Protein AF-A0A2T9YDY8-F1 (afdb_monomer_lite)

Structure (mmCIF, N/CA/C/O backbone):
data_AF-A0A2T9YDY8-F1
#
_entry.id   AF-A0A2T9YDY8-F1
#
loop_
_atom_site.group_PDB
_atom_site.id
_atom_site.type_symbol
_atom_site.label_atom_id
_atom_site.label_alt_id
_atom_site.label_comp_id
_atom_site.label_asym_id
_atom_site.label_entity_id
_atom_site.label_seq_id
_atom_site.pdbx_PDB_ins_code
_atom_site.Cartn_x
_atom_site.Cartn_y
_atom_site.Cartn_z
_atom_site.occupancy
_atom_site.B_iso_or_equiv
_atom_site.auth_seq_id
_atom_site.auth_comp_id
_atom_site.auth_asym_id
_atom_site.auth_atom_id
_atom_site.pdbx_PDB_model_num
ATOM 1 N N . MET A 1 1 ? 16.129 37.682 -6.851 1.00 40.47 1 MET A N 1
ATOM 2 C CA . MET A 1 1 ? 16.245 36.403 -6.126 1.00 40.47 1 MET A CA 1
ATOM 3 C C . MET A 1 1 ? 15.589 35.348 -7.010 1.00 40.47 1 MET A C 1
ATOM 5 O O . MET A 1 1 ? 14.378 35.210 -6.982 1.00 40.47 1 MET A O 1
ATOM 9 N N . LYS A 1 2 ? 16.349 34.773 -7.953 1.00 40.22 2 LYS A N 1
ATOM 10 C CA . LYS A 1 2 ? 15.867 33.694 -8.826 1.00 40.22 2 LYS A CA 1
ATOM 11 C C . LYS A 1 2 ? 16.342 32.403 -8.185 1.00 40.22 2 LYS A C 1
ATOM 13 O O . LYS A 1 2 ? 17.535 32.116 -8.209 1.00 40.22 2 LYS A O 1
ATOM 18 N N . GLU A 1 3 ? 15.417 31.721 -7.538 1.00 40.91 3 GLU A N 1
ATOM 19 C CA . GLU A 1 3 ? 15.610 30.379 -7.017 1.00 40.91 3 GLU A CA 1
ATOM 20 C C . GLU A 1 3 ? 15.733 29.455 -8.233 1.00 40.91 3 GLU A C 1
ATOM 22 O O . GLU A 1 3 ? 14.755 29.136 -8.903 1.00 40.91 3 GLU A O 1
ATOM 27 N N . TYR A 1 4 ? 16.979 29.167 -8.614 1.00 44.66 4 TYR A N 1
ATOM 28 C CA . TYR A 1 4 ? 17.302 28.106 -9.555 1.00 44.66 4 TYR A CA 1
ATOM 29 C C . TYR A 1 4 ? 17.035 26.791 -8.828 1.00 44.66 4 TYR A C 1
ATOM 31 O O . TYR A 1 4 ? 17.893 26.284 -8.110 1.00 44.66 4 TYR A O 1
ATOM 39 N N . SER A 1 5 ? 15.829 26.257 -8.982 1.00 46.38 5 SER A N 1
ATOM 40 C CA . SER A 1 5 ? 15.586 24.842 -8.761 1.00 46.38 5 SER A CA 1
ATOM 41 C C . SER A 1 5 ? 16.419 24.081 -9.791 1.00 46.38 5 SER A C 1
ATOM 43 O O . SER A 1 5 ? 16.143 24.114 -10.990 1.00 46.38 5 SER A O 1
ATOM 45 N N . GLU A 1 6 ? 17.484 23.435 -9.321 1.00 42.84 6 GLU A N 1
ATOM 46 C CA . GLU A 1 6 ? 18.160 22.361 -10.038 1.00 42.84 6 GLU A CA 1
ATOM 47 C C . GLU A 1 6 ? 17.122 21.274 -10.353 1.00 42.84 6 GLU A C 1
ATOM 49 O O . GLU A 1 6 ? 16.906 20.342 -9.578 1.00 42.84 6 GLU A O 1
ATOM 54 N N . GLU A 1 7 ? 16.442 21.382 -11.495 1.00 52.12 7 GLU A N 1
ATOM 55 C CA . GLU A 1 7 ? 15.816 20.221 -12.108 1.00 52.12 7 GLU A CA 1
ATOM 56 C C . GLU A 1 7 ? 16.951 19.255 -12.449 1.00 52.12 7 GLU A C 1
ATOM 58 O O . GLU A 1 7 ? 17.625 19.384 -13.473 1.00 52.12 7 GLU A O 1
ATOM 63 N N . GLN A 1 8 ? 17.198 18.299 -11.546 1.00 50.28 8 GLN A N 1
ATOM 64 C CA . GLN A 1 8 ? 17.998 17.119 -11.839 1.00 50.28 8 GLN A CA 1
ATOM 65 C C . GLN A 1 8 ? 17.591 16.622 -13.224 1.00 50.28 8 GLN A C 1
ATOM 67 O O . GLN A 1 8 ? 16.412 16.376 -13.485 1.00 50.28 8 GLN A O 1
ATOM 72 N N . ASN A 1 9 ? 18.565 16.509 -14.121 1.00 52.19 9 ASN A N 1
ATOM 73 C CA . ASN A 1 9 ? 18.370 16.099 -15.505 1.00 52.19 9 ASN A CA 1
ATOM 74 C C . ASN A 1 9 ? 18.082 14.583 -15.540 1.00 52.19 9 ASN A C 1
ATOM 76 O O . ASN A 1 9 ? 18.928 13.770 -15.900 1.00 52.19 9 ASN A O 1
ATOM 80 N N . ILE A 1 10 ? 16.919 14.179 -15.024 1.00 62.84 10 ILE A N 1
ATOM 81 C CA . ILE A 1 10 ? 16.487 12.781 -14.956 1.00 62.84 10 ILE A CA 1
ATOM 82 C C . ILE A 1 10 ? 15.965 12.408 -16.342 1.00 62.84 10 ILE A C 1
ATOM 84 O O . ILE A 1 10 ? 15.011 13.027 -16.826 1.00 62.84 10 ILE A O 1
ATOM 88 N N . SER A 1 11 ? 16.577 11.403 -16.973 1.00 76.56 11 SER A N 1
ATOM 89 C CA . SER A 1 11 ? 16.178 10.920 -18.301 1.00 76.56 11 SER A CA 1
ATOM 90 C C . SER A 1 11 ? 14.688 10.551 -18.323 1.00 76.56 11 SER A C 1
ATOM 92 O O . SER A 1 11 ? 14.153 10.065 -17.320 1.00 76.56 11 SER A O 1
ATOM 94 N N . ARG A 1 12 ? 14.001 10.746 -19.461 1.00 72.44 12 ARG A N 1
ATOM 95 C CA . ARG A 1 12 ? 12.584 10.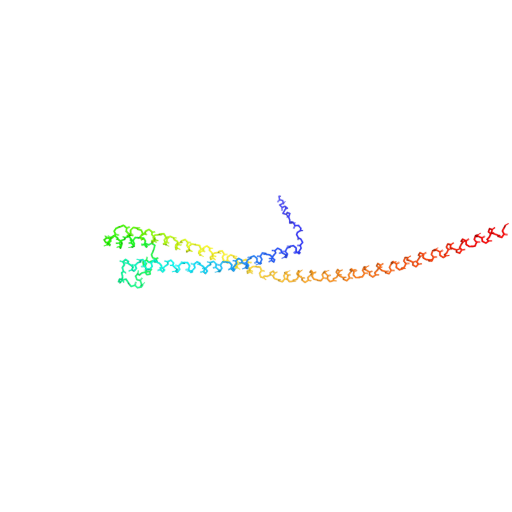357 -19.639 1.00 72.44 12 ARG A CA 1
ATOM 96 C C . ARG A 1 12 ? 12.330 8.923 -19.163 1.00 72.44 12 ARG A C 1
ATOM 98 O O . ARG A 1 12 ? 11.396 8.700 -18.399 1.00 72.44 12 ARG A O 1
ATOM 105 N N . THR A 1 13 ? 13.223 7.990 -19.494 1.00 75.00 13 THR A N 1
ATOM 106 C CA . THR A 1 13 ? 13.163 6.586 -19.056 1.00 75.00 13 THR A CA 1
ATOM 107 C C . THR A 1 13 ? 13.194 6.442 -17.533 1.00 75.00 13 THR A C 1
ATOM 109 O O . THR A 1 13 ? 12.452 5.650 -16.956 1.00 75.00 13 THR A O 1
ATOM 112 N N . GLN A 1 14 ? 14.018 7.237 -16.845 1.00 76.06 14 GLN A N 1
ATOM 113 C CA . GLN A 1 14 ? 14.090 7.227 -15.384 1.00 76.06 14 GLN A CA 1
ATOM 114 C C . GLN A 1 14 ? 12.821 7.814 -14.750 1.00 76.06 14 GLN A C 1
ATOM 116 O O . GLN A 1 14 ? 12.375 7.312 -13.720 1.00 76.06 14 GLN A O 1
ATOM 121 N N . LYS A 1 15 ? 12.216 8.848 -15.352 1.00 78.00 15 LYS A N 1
ATOM 122 C CA . LYS A 1 15 ? 10.930 9.400 -14.888 1.00 78.00 15 LYS A CA 1
ATOM 123 C C . LYS A 1 15 ? 9.809 8.366 -15.022 1.00 78.00 15 LYS A C 1
ATOM 125 O O . LYS A 1 15 ? 9.109 8.111 -14.047 1.00 78.00 15 LYS A O 1
ATOM 130 N N . VAL A 1 16 ? 9.715 7.711 -16.177 1.00 76.00 16 VAL A N 1
ATOM 131 C CA . VAL A 1 16 ? 8.729 6.653 -16.456 1.00 76.00 16 VAL A CA 1
ATOM 132 C C . VAL A 1 16 ? 8.898 5.466 -15.505 1.00 76.00 16 VAL A C 1
ATOM 134 O O . VAL A 1 16 ? 7.930 5.007 -14.906 1.00 76.00 16 VAL A O 1
ATOM 137 N N . SER A 1 17 ? 10.131 4.999 -15.294 1.00 78.44 17 SER A N 1
ATOM 138 C CA . SER A 1 17 ? 10.410 3.899 -14.363 1.00 78.44 17 SER A CA 1
ATOM 139 C C . SER A 1 17 ? 9.987 4.235 -12.926 1.00 78.44 17 SER A C 1
ATOM 141 O O . SER A 1 17 ? 9.421 3.396 -12.221 1.00 78.44 17 SER A O 1
ATOM 143 N N . ARG A 1 18 ? 10.207 5.482 -12.485 1.00 80.19 18 ARG A N 1
ATOM 144 C CA . ARG A 1 18 ? 9.766 5.952 -11.163 1.00 80.19 18 ARG A CA 1
ATOM 145 C C . ARG A 1 18 ? 8.243 6.012 -11.054 1.00 80.19 18 ARG A C 1
ATOM 147 O O . ARG A 1 18 ? 7.730 5.578 -10.025 1.00 80.19 18 ARG A O 1
ATOM 154 N N . LEU A 1 19 ? 7.555 6.489 -12.092 1.00 79.56 19 LEU A N 1
ATOM 155 C CA . LEU A 1 19 ? 6.090 6.512 -12.181 1.00 79.56 19 LEU A CA 1
ATOM 156 C C . LEU A 1 19 ? 5.503 5.098 -12.099 1.00 79.56 19 LEU A C 1
ATOM 158 O O . LEU A 1 19 ? 4.682 4.832 -11.226 1.00 79.56 19 LEU A O 1
ATOM 162 N N . GLY A 1 20 ? 5.999 4.160 -12.911 1.00 79.56 20 GLY A N 1
ATOM 163 C CA . GLY A 1 20 ? 5.544 2.765 -12.873 1.00 79.56 20 GLY A CA 1
ATOM 164 C C . GLY A 1 20 ? 5.762 2.107 -11.506 1.00 79.56 20 GLY A C 1
ATOM 165 O O . GLY A 1 20 ? 4.883 1.416 -10.991 1.00 79.56 20 GLY A O 1
ATOM 166 N N . ARG A 1 21 ? 6.898 2.385 -10.850 1.00 81.12 21 ARG A N 1
ATOM 167 C CA . ARG A 1 21 ? 7.153 1.907 -9.482 1.00 81.12 21 ARG A CA 1
ATOM 168 C C . ARG A 1 21 ? 6.184 2.512 -8.463 1.00 81.12 21 ARG A C 1
ATOM 170 O O . ARG A 1 21 ? 5.719 1.792 -7.587 1.00 81.12 21 ARG A O 1
ATOM 177 N N . GLN A 1 22 ? 5.894 3.811 -8.550 1.00 81.56 22 GLN A N 1
ATOM 178 C CA . GLN A 1 22 ? 4.947 4.479 -7.651 1.00 81.56 22 GLN A CA 1
ATOM 179 C C . GLN A 1 22 ? 3.530 3.918 -7.801 1.00 81.56 22 GLN A C 1
ATOM 181 O O . GLN A 1 22 ? 2.900 3.617 -6.791 1.00 81.56 22 GLN A O 1
ATOM 186 N N . GLN A 1 23 ? 3.069 3.689 -9.032 1.00 78.38 23 GLN A N 1
ATOM 187 C CA . GLN A 1 23 ? 1.770 3.064 -9.294 1.00 78.38 23 GLN A CA 1
ATOM 188 C C . GLN A 1 23 ? 1.698 1.630 -8.757 1.00 78.38 23 GLN A C 1
ATOM 190 O O . GLN A 1 23 ? 0.728 1.265 -8.094 1.00 78.38 23 GLN A O 1
ATOM 195 N N . GLY A 1 24 ? 2.739 0.822 -8.989 1.00 81.75 24 GLY A N 1
ATOM 196 C CA . GLY A 1 24 ? 2.805 -0.544 -8.464 1.00 81.75 24 GLY A CA 1
ATOM 197 C C . GLY A 1 24 ? 2.739 -0.589 -6.934 1.00 81.75 24 GLY A C 1
ATOM 198 O O . GLY A 1 24 ? 2.004 -1.399 -6.369 1.00 81.75 24 GLY A O 1
ATOM 199 N N . LEU A 1 25 ? 3.449 0.326 -6.264 1.00 84.56 25 LEU A N 1
ATOM 200 C CA . LEU A 1 25 ? 3.393 0.479 -4.808 1.00 84.56 25 LEU A CA 1
ATOM 201 C C . LEU A 1 25 ? 2.005 0.917 -4.330 1.00 84.56 25 LEU A C 1
ATOM 203 O O . LEU A 1 25 ? 1.500 0.348 -3.369 1.00 84.56 25 LEU A O 1
ATOM 207 N N . ALA A 1 26 ? 1.373 1.879 -5.007 1.00 83.44 26 ALA A N 1
ATOM 208 C CA . ALA A 1 26 ? 0.034 2.356 -4.668 1.00 83.44 26 ALA A CA 1
ATOM 209 C C . ALA A 1 26 ? -1.012 1.235 -4.749 1.00 83.44 26 ALA A C 1
ATOM 211 O O . ALA A 1 26 ? -1.808 1.057 -3.829 1.00 83.44 26 ALA A O 1
ATOM 212 N N . LYS A 1 27 ? -0.962 0.429 -5.817 1.00 82.00 27 LYS A N 1
ATOM 213 C CA . LYS A 1 27 ? -1.850 -0.723 -5.995 1.00 82.00 27 LYS A CA 1
ATOM 214 C C . LYS A 1 27 ? -1.637 -1.783 -4.912 1.00 82.00 27 LYS A C 1
ATOM 216 O O . LYS A 1 27 ? -2.597 -2.197 -4.271 1.00 82.00 27 LYS A O 1
ATOM 221 N N . SER A 1 28 ? -0.385 -2.185 -4.678 1.00 85.19 28 SER A N 1
ATOM 222 C CA . SER A 1 28 ? -0.050 -3.180 -3.649 1.00 85.19 28 SER A CA 1
ATOM 223 C C . SER A 1 28 ? -0.446 -2.711 -2.249 1.00 85.19 28 SER A C 1
ATOM 225 O O . SER A 1 28 ? -0.940 -3.495 -1.440 1.00 85.19 28 SER A O 1
ATOM 227 N N . PHE A 1 29 ? -0.278 -1.420 -1.967 1.00 84.62 29 PHE A N 1
ATOM 228 C CA . PHE A 1 29 ? -0.723 -0.840 -0.714 1.00 84.62 29 PHE A CA 1
ATOM 229 C C . PHE A 1 29 ? -2.255 -0.853 -0.591 1.00 84.62 29 PHE A C 1
ATOM 231 O O . PHE A 1 29 ? -2.774 -1.202 0.466 1.00 84.62 29 PHE A O 1
ATOM 238 N N . GLY A 1 30 ? -2.989 -0.538 -1.663 1.00 83.44 30 GLY A N 1
ATOM 239 C CA . GLY A 1 30 ? -4.451 -0.655 -1.689 1.00 83.44 30 GLY A CA 1
ATOM 240 C C . GLY A 1 30 ? -4.938 -2.074 -1.368 1.00 83.44 30 GLY A C 1
ATOM 241 O O . GLY A 1 30 ? -5.841 -2.246 -0.553 1.00 83.44 30 GLY A O 1
ATOM 242 N N . GLU A 1 31 ? -4.291 -3.096 -1.935 1.00 84.94 31 GLU A N 1
ATOM 243 C CA . GLU A 1 31 ? -4.564 -4.507 -1.618 1.00 84.94 31 GLU A CA 1
ATOM 244 C C . GLU A 1 31 ? -4.266 -4.832 -0.141 1.00 84.94 31 GLU A C 1
ATOM 246 O O . GLU A 1 31 ? -5.054 -5.504 0.526 1.00 84.94 31 GLU A O 1
ATOM 251 N N . PHE A 1 32 ? -3.156 -4.325 0.407 1.00 86.00 32 PHE A N 1
ATOM 252 C CA . PHE A 1 32 ? -2.820 -4.492 1.824 1.00 86.00 32 PHE A CA 1
ATOM 253 C C . PHE A 1 32 ? -3.871 -3.863 2.750 1.00 86.00 32 PHE A C 1
ATOM 255 O O . PHE A 1 32 ? -4.295 -4.500 3.714 1.00 86.00 32 PHE A O 1
ATOM 262 N N . VAL A 1 33 ? -4.322 -2.645 2.441 1.00 83.62 33 VAL A N 1
ATOM 263 C CA . VAL A 1 33 ? -5.366 -1.938 3.198 1.00 83.62 33 VAL A CA 1
ATOM 264 C C . VAL A 1 33 ? -6.670 -2.720 3.207 1.00 83.62 33 VAL A C 1
ATOM 266 O O . VAL A 1 33 ? -7.257 -2.883 4.272 1.00 83.62 33 VAL A O 1
ATOM 269 N N . GLN A 1 34 ? -7.100 -3.251 2.060 1.00 83.81 34 GLN A N 1
ATOM 270 C CA . GLN A 1 34 ? -8.313 -4.071 1.984 1.00 83.81 34 GLN A CA 1
ATOM 271 C C . GLN A 1 34 ? -8.203 -5.328 2.854 1.00 83.81 34 GLN A C 1
ATOM 273 O O . GLN A 1 34 ? -9.108 -5.629 3.632 1.00 83.81 34 GLN A O 1
ATOM 278 N N . ASN A 1 35 ? -7.068 -6.027 2.786 1.00 87.62 35 ASN A N 1
ATOM 279 C CA . ASN A 1 35 ? -6.819 -7.204 3.619 1.00 87.62 35 ASN A CA 1
ATOM 280 C C . ASN A 1 35 ? -6.804 -6.857 5.117 1.00 87.62 35 ASN A C 1
ATOM 282 O O . ASN A 1 35 ? -7.371 -7.586 5.931 1.00 87.62 35 ASN A O 1
ATOM 286 N N . TYR A 1 36 ? -6.184 -5.735 5.491 1.00 85.62 36 TYR A N 1
ATOM 287 C CA . TYR A 1 36 ? -6.154 -5.270 6.877 1.00 85.62 36 TYR A CA 1
ATOM 288 C C . TYR A 1 36 ? -7.543 -4.834 7.363 1.00 85.62 36 TYR A C 1
ATOM 290 O O . TYR A 1 36 ? -7.923 -5.144 8.490 1.00 85.62 36 TYR A O 1
ATOM 298 N N . GLN A 1 37 ? -8.342 -4.174 6.521 1.00 83.62 37 GLN A N 1
ATOM 299 C CA . GLN A 1 37 ? -9.723 -3.813 6.843 1.00 83.62 37 GLN A CA 1
ATOM 300 C C . GLN A 1 37 ? -10.568 -5.062 7.114 1.00 83.62 37 GLN A C 1
ATOM 302 O O . GLN A 1 37 ? -11.249 -5.115 8.137 1.00 83.62 37 GLN A O 1
ATOM 307 N N . GLN A 1 38 ? -10.470 -6.088 6.263 1.00 86.75 38 GLN A N 1
ATOM 308 C CA . GLN A 1 38 ? -11.175 -7.353 6.479 1.00 86.75 38 GLN A CA 1
ATOM 309 C C . GLN A 1 38 ? -10.749 -8.018 7.794 1.00 86.75 38 GLN A C 1
ATOM 311 O O . GLN A 1 38 ? -11.595 -8.428 8.585 1.00 86.75 38 GLN A O 1
ATOM 316 N N . ALA A 1 39 ? -9.444 -8.059 8.080 1.00 87.81 39 ALA A N 1
ATOM 317 C CA . ALA A 1 39 ? -8.939 -8.617 9.331 1.00 87.81 39 ALA A CA 1
ATOM 318 C C . ALA A 1 39 ? -9.461 -7.867 10.573 1.00 87.81 39 ALA A C 1
ATOM 320 O O . ALA A 1 39 ? -9.752 -8.494 11.592 1.00 87.81 39 ALA A O 1
ATOM 321 N N . ASN A 1 40 ? -9.609 -6.540 10.496 1.00 82.94 40 ASN A N 1
ATOM 322 C CA . ASN A 1 40 ? -10.174 -5.738 11.583 1.00 82.94 40 ASN A CA 1
ATOM 323 C C . ASN A 1 40 ? -11.678 -5.957 11.765 1.00 82.94 40 ASN A C 1
ATOM 325 O O . ASN A 1 40 ? -12.138 -5.999 12.904 1.00 82.94 40 ASN A O 1
ATOM 329 N N . VAL A 1 41 ? -12.439 -6.128 10.677 1.00 85.56 41 VAL A N 1
ATOM 330 C CA . VAL A 1 41 ? -13.861 -6.502 10.753 1.00 85.56 41 VAL A CA 1
ATOM 331 C C . VAL A 1 41 ? -14.003 -7.836 11.483 1.00 85.56 41 VAL A C 1
ATOM 333 O O . VAL A 1 41 ? -14.709 -7.908 12.488 1.00 85.56 41 VAL A O 1
ATOM 336 N N . ASP A 1 42 ? -13.245 -8.850 11.066 1.00 89.38 42 ASP A N 1
ATOM 337 C CA . ASP A 1 42 ? -13.258 -10.173 11.693 1.00 89.38 42 ASP A CA 1
ATOM 338 C C . ASP A 1 42 ? -12.839 -10.112 13.176 1.00 89.38 42 ASP A C 1
ATOM 340 O O . ASP A 1 42 ? -13.394 -10.810 14.031 1.00 89.38 42 ASP A O 1
ATOM 344 N N . PHE A 1 43 ? -11.840 -9.288 13.509 1.00 85.75 43 PHE A N 1
ATOM 345 C CA . PHE A 1 43 ? -11.394 -9.078 14.887 1.00 85.75 43 PHE A CA 1
ATOM 346 C C . PHE A 1 43 ? -12.477 -8.404 15.739 1.00 85.75 43 PHE A C 1
ATOM 348 O O . PHE A 1 43 ? -12.760 -8.863 16.851 1.00 85.75 43 PHE A O 1
ATOM 355 N N . ASN A 1 44 ? -13.123 -7.363 15.209 1.00 85.06 44 ASN A N 1
ATOM 356 C CA . ASN A 1 44 ? -14.197 -6.650 15.891 1.00 85.06 44 ASN A CA 1
ATOM 357 C C . ASN A 1 44 ? -15.406 -7.564 16.138 1.00 85.06 44 ASN A C 1
ATOM 359 O O . ASN A 1 44 ? -15.902 -7.644 17.262 1.00 85.06 44 ASN A O 1
ATOM 363 N N . GLU A 1 45 ? -15.823 -8.341 15.134 1.00 88.50 45 GLU A N 1
ATOM 364 C CA . GLU A 1 45 ? -16.896 -9.330 15.284 1.00 88.50 45 GLU A CA 1
ATOM 365 C C . GLU A 1 45 ? -16.584 -10.348 16.387 1.00 88.50 45 GLU A C 1
ATOM 367 O O . GLU A 1 45 ? -17.429 -10.633 17.242 1.00 88.50 45 GLU A O 1
ATOM 372 N N . ARG A 1 46 ? -15.349 -10.866 16.436 1.00 89.75 46 ARG A N 1
ATOM 373 C CA . ARG A 1 46 ? -14.923 -11.801 17.491 1.00 89.75 46 ARG A CA 1
ATOM 374 C C . ARG A 1 46 ? -14.974 -11.168 18.881 1.00 89.75 46 ARG A C 1
ATOM 376 O O . ARG A 1 46 ? -15.365 -11.850 19.834 1.00 89.75 46 ARG A O 1
ATOM 383 N N . ASN A 1 47 ? -14.590 -9.900 19.016 1.00 85.25 47 ASN A N 1
ATOM 384 C CA . ASN A 1 47 ? -14.653 -9.182 20.290 1.00 85.25 47 ASN A CA 1
ATOM 385 C C . ASN A 1 47 ? -16.098 -8.925 20.724 1.00 85.25 47 ASN A C 1
ATOM 387 O O . ASN A 1 47 ? -16.449 -9.263 21.857 1.00 85.25 47 ASN A O 1
ATOM 391 N N . LYS A 1 48 ? -16.963 -8.461 19.814 1.00 87.12 48 LYS A N 1
ATOM 392 C CA . LYS A 1 48 ? -18.405 -8.317 20.066 1.00 87.12 48 LYS A CA 1
ATOM 393 C C . LYS A 1 48 ? -19.040 -9.632 20.519 1.00 87.12 48 LYS A C 1
ATOM 395 O O . LYS A 1 48 ? -19.724 -9.674 21.539 1.00 87.12 48 LYS A O 1
ATOM 400 N N . GLN A 1 49 ? -18.740 -10.744 19.845 1.00 89.69 49 GLN A N 1
ATOM 401 C CA . GLN A 1 49 ? -19.236 -12.070 20.236 1.00 89.69 49 GLN A CA 1
ATOM 402 C C . GLN A 1 49 ? -18.752 -12.520 21.624 1.00 89.69 49 GLN A C 1
ATOM 404 O O . GLN A 1 49 ? -19.436 -13.284 22.310 1.00 89.69 49 GLN A O 1
ATOM 409 N N . ARG A 1 50 ? -17.550 -12.118 22.052 1.00 86.19 50 ARG A N 1
ATOM 410 C CA . ARG A 1 50 ? -17.054 -12.405 23.409 1.00 86.19 50 ARG A CA 1
ATOM 411 C C . ARG A 1 50 ? -17.774 -11.559 24.453 1.00 86.19 50 ARG A C 1
ATOM 413 O O . ARG A 1 50 ? -18.246 -12.128 25.433 1.00 86.19 50 ARG A O 1
ATOM 420 N N . LEU A 1 51 ? -17.921 -10.257 24.212 1.00 85.38 51 LEU A N 1
ATOM 421 C CA . LEU A 1 51 ? -18.670 -9.357 25.093 1.00 85.38 51 LEU A CA 1
ATOM 422 C C . LEU A 1 51 ? -20.119 -9.814 25.259 1.00 85.38 51 LEU A C 1
ATOM 424 O O . LEU A 1 51 ? -20.599 -9.924 26.382 1.00 85.38 51 LEU A O 1
ATOM 428 N N . ARG A 1 52 ? -20.772 -10.202 24.160 1.00 88.12 52 ARG A N 1
ATOM 429 C CA . ARG A 1 52 ? -22.123 -10.774 24.171 1.00 88.12 52 ARG A CA 1
ATOM 430 C C . ARG A 1 52 ? -22.230 -11.998 25.070 1.00 88.12 52 ARG A C 1
ATOM 432 O O . ARG A 1 52 ? -23.141 -12.083 25.885 1.00 88.12 52 ARG A O 1
ATOM 439 N N . ARG A 1 53 ? -21.284 -12.936 24.966 1.00 87.75 53 ARG A N 1
ATOM 440 C CA . ARG A 1 53 ? -21.258 -14.125 25.834 1.00 87.75 53 ARG A CA 1
ATOM 441 C C . ARG A 1 53 ? -21.084 -13.758 27.305 1.00 87.75 53 ARG A C 1
ATOM 443 O O . ARG A 1 53 ? -21.817 -14.285 28.132 1.00 87.75 53 ARG A O 1
ATOM 450 N N . GLN A 1 54 ? -20.163 -12.848 27.626 1.00 81.44 54 GLN A N 1
ATOM 451 C CA . GLN A 1 54 ? -19.955 -12.403 29.008 1.00 81.44 54 GLN A CA 1
ATOM 452 C C . GLN A 1 54 ? -21.181 -11.665 29.564 1.00 81.44 54 GLN A C 1
ATOM 454 O O . GLN A 1 54 ? -21.541 -11.855 30.724 1.00 81.44 54 GLN A O 1
ATOM 459 N N . TYR A 1 55 ? -21.869 -10.887 28.728 1.00 83.12 55 TYR A N 1
ATOM 460 C CA . TYR A 1 55 ? -23.108 -10.210 29.097 1.00 83.12 55 TYR A CA 1
ATOM 461 C C . TYR A 1 55 ? -24.232 -11.205 29.397 1.00 83.12 55 TYR A C 1
ATOM 463 O O . TYR A 1 55 ? -24.865 -11.113 30.444 1.00 83.12 55 TYR A O 1
ATOM 471 N N . LEU A 1 56 ? -24.434 -12.208 28.539 1.00 84.38 56 LEU A N 1
ATOM 472 C CA . LEU A 1 56 ? -25.454 -13.245 28.740 1.00 84.38 56 LEU A CA 1
ATOM 473 C C . LEU A 1 56 ? -25.158 -14.154 29.945 1.00 84.38 56 LEU A C 1
ATOM 475 O O . LEU A 1 56 ? -26.083 -14.665 30.568 1.00 84.38 56 LEU A O 1
ATOM 479 N N . ILE A 1 57 ? -23.886 -14.333 30.321 1.00 82.88 57 ILE A N 1
ATOM 480 C CA . ILE A 1 57 ? -23.519 -15.012 31.576 1.00 82.88 57 ILE A CA 1
ATOM 481 C C . ILE A 1 57 ? -23.978 -14.193 32.795 1.00 82.88 57 ILE A C 1
ATOM 483 O O . ILE A 1 57 ? -24.396 -14.772 33.798 1.00 82.88 57 ILE A O 1
ATOM 487 N N . ALA A 1 58 ? -23.913 -12.860 32.720 1.00 77.50 58 ALA A N 1
ATOM 488 C CA . ALA A 1 58 ? -24.325 -11.964 33.800 1.00 77.50 58 ALA A CA 1
ATOM 489 C C . ALA A 1 58 ? -25.848 -11.715 33.840 1.00 77.50 58 ALA A C 1
ATOM 491 O O . ALA A 1 58 ? -26.417 -11.611 34.929 1.00 77.50 58 ALA A O 1
ATOM 492 N N . LYS A 1 59 ? -26.512 -11.650 32.677 1.00 79.19 59 LYS A N 1
ATOM 493 C CA . LYS A 1 59 ? -27.968 -11.495 32.514 1.00 79.19 59 LYS A CA 1
ATOM 494 C C . LYS A 1 59 ? -28.478 -12.482 31.446 1.00 79.19 59 LYS A C 1
ATOM 496 O O . LYS A 1 59 ? -28.554 -12.117 30.274 1.00 79.19 59 LYS A O 1
ATOM 501 N N . PRO A 1 60 ? -28.848 -13.714 31.843 1.00 82.06 60 PRO A N 1
ATOM 502 C CA . PRO A 1 60 ? -29.309 -14.754 30.916 1.00 82.06 60 PRO A CA 1
ATOM 503 C C . PRO A 1 60 ? -30.600 -14.398 30.173 1.00 82.06 60 PRO A C 1
ATOM 505 O O . PRO A 1 60 ? -30.819 -14.872 29.065 1.00 82.06 60 PRO A O 1
ATOM 508 N N . ASP A 1 61 ? -31.432 -13.549 30.781 1.00 84.94 61 ASP A N 1
ATOM 509 C CA . ASP A 1 61 ? -32.765 -13.189 30.284 1.00 84.94 61 ASP A CA 1
ATOM 510 C C . ASP A 1 61 ? -32.744 -11.961 29.351 1.00 84.94 61 ASP A C 1
ATOM 512 O O . ASP A 1 61 ? -33.794 -11.397 29.043 1.00 84.94 61 ASP A O 1
ATOM 516 N N . ALA A 1 62 ? -31.554 -11.484 28.964 1.00 83.81 62 ALA A N 1
ATOM 517 C CA . ALA A 1 62 ? -31.405 -10.308 28.113 1.00 83.81 62 ALA A CA 1
ATOM 518 C C . ALA A 1 62 ? -31.841 -10.586 26.670 1.00 83.81 62 ALA A C 1
ATOM 520 O O . ALA A 1 62 ? -31.543 -11.648 26.120 1.00 83.81 62 ALA A O 1
ATOM 521 N N . THR A 1 63 ? -32.498 -9.610 26.041 1.00 89.19 63 THR A N 1
ATOM 522 C CA . THR A 1 63 ? -32.819 -9.690 24.610 1.00 89.19 63 THR A CA 1
ATOM 523 C C . THR A 1 63 ? -31.610 -9.334 23.755 1.00 89.19 63 THR A C 1
ATOM 525 O O . THR A 1 63 ? -30.695 -8.638 24.192 1.00 89.19 63 THR A O 1
ATOM 528 N N . ASP A 1 64 ? -31.614 -9.783 22.504 1.00 85.19 64 ASP A N 1
ATOM 529 C CA . ASP A 1 64 ? -30.534 -9.496 21.562 1.00 85.19 64 ASP A CA 1
ATOM 530 C C . ASP A 1 64 ? -30.323 -7.991 21.340 1.00 85.19 64 ASP A C 1
ATOM 532 O O . ASP A 1 64 ? -29.173 -7.550 21.282 1.00 85.19 64 ASP A O 1
ATOM 536 N N . GLU A 1 65 ? -31.402 -7.199 21.286 1.00 85.06 65 GLU A N 1
ATOM 537 C CA . GLU A 1 65 ? -31.299 -5.738 21.219 1.00 85.06 65 GLU A CA 1
ATOM 538 C C . GLU A 1 65 ? -30.668 -5.128 22.478 1.00 85.06 65 GLU A C 1
ATOM 540 O O . GLU A 1 65 ? -29.801 -4.265 22.353 1.00 85.06 65 GLU A O 1
ATOM 545 N N . GLU A 1 66 ? -31.042 -5.586 23.680 1.00 82.12 66 GLU A N 1
ATOM 546 C CA . GLU A 1 66 ? -30.455 -5.078 24.931 1.00 82.12 66 GLU A CA 1
ATOM 547 C C . GLU A 1 66 ? -28.945 -5.349 24.998 1.00 82.12 66 GLU A C 1
ATOM 549 O O . GLU A 1 66 ? -28.179 -4.526 25.506 1.00 82.12 66 GLU A O 1
ATOM 554 N N . VAL A 1 67 ? -28.503 -6.507 24.495 1.00 84.88 67 VAL A N 1
ATOM 555 C CA . VAL A 1 67 ? -27.080 -6.863 24.475 1.00 84.88 67 VAL A CA 1
ATOM 556 C C . VAL A 1 67 ? -26.308 -5.987 23.491 1.00 84.88 67 VAL A C 1
ATOM 558 O O . VAL A 1 67 ? -25.229 -5.501 23.832 1.00 84.88 67 VAL A O 1
ATOM 561 N N . GLU A 1 68 ? -26.836 -5.769 22.286 1.00 83.62 68 GLU A N 1
ATOM 562 C CA . GLU A 1 68 ? -26.156 -4.939 21.286 1.00 83.62 68 GLU A CA 1
ATOM 563 C C . GLU A 1 68 ? -26.104 -3.469 21.721 1.00 83.62 68 GLU A C 1
ATOM 565 O O . GLU A 1 68 ? -25.063 -2.830 21.563 1.00 83.62 68 GLU A O 1
ATOM 570 N N . GLU A 1 69 ? -27.171 -2.943 22.333 1.00 83.94 69 GLU A N 1
ATOM 571 C CA . GLU A 1 69 ? -27.192 -1.587 22.894 1.00 83.94 69 GLU A CA 1
ATOM 572 C C . GLU A 1 69 ? -26.151 -1.435 24.009 1.00 83.94 69 GLU A C 1
ATOM 574 O O . GLU A 1 69 ? -25.380 -0.473 24.022 1.00 83.94 69 GLU A O 1
ATOM 579 N N . ALA A 1 70 ? -26.056 -2.424 24.902 1.00 79.69 70 ALA A N 1
ATOM 580 C CA . ALA A 1 70 ? -25.059 -2.413 25.960 1.00 79.69 70 ALA A CA 1
ATOM 581 C C . ALA A 1 70 ? -23.629 -2.411 25.403 1.00 79.69 70 ALA A C 1
ATOM 583 O O . ALA A 1 70 ? -22.821 -1.627 25.891 1.00 79.69 70 ALA A O 1
ATOM 584 N N . ILE A 1 71 ? -23.334 -3.237 24.388 1.00 80.69 71 ILE A N 1
ATOM 585 C CA . ILE A 1 71 ? -22.006 -3.371 23.751 1.00 80.69 71 ILE A CA 1
ATOM 586 C C . ILE A 1 71 ? -21.626 -2.138 22.926 1.00 80.69 71 ILE A C 1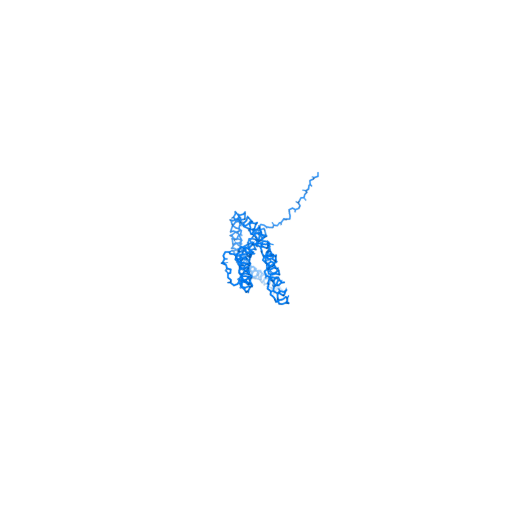
ATOM 588 O O . ILE A 1 71 ? -20.454 -1.770 22.882 1.00 80.69 71 ILE A O 1
ATOM 592 N N . SER A 1 72 ? -22.607 -1.523 22.268 1.00 76.62 72 SER A N 1
ATOM 593 C CA . SER A 1 72 ? -22.401 -0.368 21.386 1.00 76.62 72 SER A CA 1
ATOM 594 C C . SER A 1 72 ? -22.331 0.953 22.151 1.00 76.62 72 SER A C 1
ATOM 596 O O . SER A 1 72 ? -21.909 1.965 21.597 1.00 76.62 72 SER A O 1
ATOM 598 N N . SER A 1 73 ? -22.762 0.970 23.414 1.00 74.62 73 SER A N 1
ATOM 599 C CA . SER A 1 73 ? -22.648 2.152 24.260 1.00 74.62 73 SER A CA 1
ATOM 600 C C . SER A 1 73 ? -21.195 2.401 24.682 1.00 74.62 73 SER A C 1
ATOM 602 O O . SER A 1 73 ? -20.488 1.486 25.096 1.00 74.62 73 SER A O 1
ATOM 604 N N . ASP A 1 74 ? -20.780 3.667 24.732 1.00 69.62 74 ASP A N 1
ATOM 605 C CA . ASP A 1 74 ? -19.514 4.101 25.364 1.00 69.62 74 ASP A CA 1
ATOM 606 C C . ASP A 1 74 ? -19.449 3.768 26.875 1.00 69.62 74 ASP A C 1
ATOM 608 O O . ASP A 1 74 ? -18.463 4.035 27.561 1.00 69.62 74 ASP A O 1
ATOM 612 N N . GLN A 1 75 ? -20.532 3.219 27.436 1.00 70.25 75 GLN A N 1
ATOM 613 C CA . GLN A 1 75 ? -20.697 2.923 28.853 1.00 70.25 75 GLN A CA 1
ATOM 614 C C . GLN A 1 75 ? -20.728 1.421 29.162 1.00 70.25 75 GLN A C 1
ATOM 616 O O . GLN A 1 75 ? -21.150 1.052 30.262 1.00 70.25 75 GLN A O 1
ATO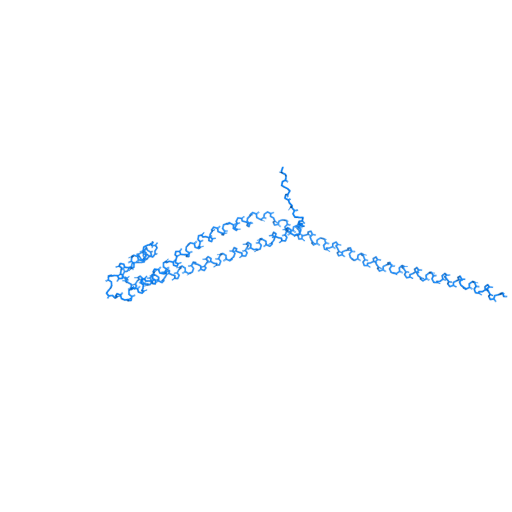M 621 N N . VAL A 1 76 ? -20.231 0.559 28.261 1.00 75.06 76 VAL A N 1
ATOM 622 C CA . VAL A 1 76 ? -20.096 -0.899 28.474 1.00 75.06 76 VAL A CA 1
ATOM 623 C C . VAL A 1 76 ? -19.574 -1.228 29.874 1.00 75.06 76 VAL A C 1
ATOM 625 O O . VAL A 1 76 ? -20.188 -2.021 30.589 1.00 75.06 76 VAL A O 1
ATOM 628 N N . GLY A 1 77 ? -18.483 -0.583 30.307 1.00 74.25 77 GLY A N 1
ATOM 629 C CA . GLY A 1 77 ? -17.879 -0.820 31.623 1.00 74.25 77 GLY A CA 1
ATOM 630 C C . GLY A 1 77 ? -18.812 -0.477 32.791 1.00 74.25 77 GLY A C 1
ATOM 631 O O . GLY A 1 77 ? -18.907 -1.236 33.755 1.00 74.25 77 GLY A O 1
ATOM 632 N N . ASN A 1 78 ? -19.583 0.609 32.686 1.00 76.12 78 ASN A N 1
ATOM 633 C CA . ASN A 1 78 ? -20.535 1.023 33.722 1.00 76.12 78 ASN A CA 1
ATOM 634 C C . ASN A 1 78 ? -21.746 0.083 33.789 1.00 76.12 78 ASN A C 1
ATOM 636 O O . ASN A 1 78 ? -22.159 -0.318 34.882 1.00 76.12 78 ASN A O 1
ATOM 640 N N . VAL A 1 79 ? -22.291 -0.305 32.631 1.00 76.31 79 VAL A N 1
ATOM 641 C CA . VAL A 1 79 ? -23.407 -1.259 32.535 1.00 76.31 79 VAL A CA 1
ATOM 642 C C . VAL A 1 79 ? -22.985 -2.601 33.130 1.00 76.31 79 VAL A C 1
ATOM 644 O O . VAL A 1 79 ? -23.682 -3.140 33.993 1.00 76.31 79 VAL A O 1
ATOM 647 N N . PHE A 1 80 ? -21.800 -3.092 32.763 1.00 75.06 80 PHE A N 1
ATOM 648 C CA . PHE A 1 80 ? -21.274 -4.360 33.254 1.00 75.06 80 PHE A CA 1
ATOM 649 C C . PHE A 1 80 ? -20.935 -4.309 34.751 1.00 75.06 80 PHE A C 1
ATOM 651 O O . PHE A 1 80 ? -21.321 -5.204 35.500 1.00 75.06 80 PHE A O 1
ATOM 658 N N . SER A 1 81 ? -20.309 -3.228 35.227 1.00 76.38 81 SER A N 1
ATOM 659 C CA . SER A 1 81 ? -20.015 -3.004 36.650 1.00 76.38 81 SER A CA 1
ATOM 660 C C . SER A 1 81 ? -21.288 -3.012 37.502 1.00 76.38 81 SER A C 1
ATOM 662 O O . SER A 1 81 ? -21.352 -3.692 38.529 1.00 76.38 81 SER A O 1
ATOM 664 N N . SER A 1 82 ? -22.352 -2.346 37.040 1.00 74.50 82 SER A N 1
ATOM 665 C CA . SER A 1 82 ? -23.645 -2.316 37.737 1.00 74.50 82 SER A CA 1
ATOM 666 C C . SER A 1 82 ? -24.316 -3.694 37.828 1.00 74.50 82 SER A C 1
ATOM 668 O O . SER A 1 82 ? -24.995 -3.998 38.811 1.00 74.50 82 SER A O 1
ATOM 670 N N . MET A 1 83 ? -24.107 -4.542 36.821 1.00 70.75 83 MET A N 1
ATOM 671 C CA . MET A 1 83 ? -24.671 -5.887 36.732 1.00 70.75 83 MET A CA 1
ATOM 672 C C . MET A 1 83 ? -23.890 -6.869 37.610 1.00 70.75 83 MET A C 1
ATOM 674 O O . MET A 1 83 ? -24.462 -7.645 38.374 1.00 70.75 83 MET A O 1
ATOM 678 N N . VAL A 1 84 ? -22.567 -6.747 37.584 1.00 70.31 84 VAL A N 1
ATOM 679 C CA . VAL A 1 84 ? -21.639 -7.521 38.398 1.00 70.31 84 VAL A CA 1
ATOM 680 C C . VAL A 1 84 ? -21.804 -7.219 39.894 1.00 70.31 84 VAL A C 1
ATOM 682 O O . VAL A 1 84 ? -21.823 -8.152 40.696 1.00 70.31 84 VAL A O 1
ATOM 685 N N . MET A 1 85 ? -22.009 -5.954 40.281 1.00 69.81 85 MET A N 1
ATOM 686 C CA . MET A 1 85 ? -22.270 -5.551 41.676 1.00 69.81 85 MET A CA 1
ATOM 687 C C . MET A 1 85 ? -23.581 -6.118 42.241 1.00 69.81 85 MET A C 1
ATOM 689 O O . MET A 1 85 ? -23.703 -6.289 43.452 1.00 69.81 85 MET A O 1
ATOM 693 N N . LYS A 1 86 ? -24.558 -6.436 41.380 1.00 68.81 86 LYS A N 1
ATOM 694 C CA . LYS A 1 86 ? -25.805 -7.113 41.776 1.00 68.81 86 LYS A CA 1
ATOM 695 C C . LYS A 1 86 ? -25.622 -8.622 41.968 1.00 68.81 86 LYS A C 1
ATOM 697 O O . LYS A 1 86 ? -26.443 -9.252 42.629 1.00 68.81 86 LYS A O 1
ATOM 702 N N . SER A 1 87 ? -24.561 -9.205 41.412 1.00 62.69 87 SER A N 1
ATOM 703 C CA . SER A 1 87 ? -24.260 -10.633 41.519 1.00 62.69 87 SER A CA 1
ATOM 704 C C . SER A 1 87 ? -23.379 -10.931 42.746 1.00 62.69 87 SER A C 1
ATOM 706 O O . SER A 1 87 ? -22.365 -10.284 42.989 1.00 62.69 87 SER A O 1
ATOM 708 N N . SER A 1 88 ? -23.741 -11.942 43.539 1.00 58.16 88 SER A N 1
ATOM 709 C CA . SER A 1 88 ? -23.104 -12.291 44.829 1.00 58.16 88 SER A CA 1
ATOM 710 C C . SER A 1 88 ? -21.644 -12.812 44.743 1.00 58.16 88 SER A C 1
ATOM 712 O O . SER A 1 88 ? -21.104 -13.280 45.747 1.00 58.16 88 SER A O 1
ATOM 714 N N . ARG A 1 89 ? -20.981 -12.783 43.576 1.00 62.62 89 ARG A N 1
ATOM 715 C CA . ARG A 1 89 ? -19.674 -13.432 43.315 1.00 62.62 89 ARG A CA 1
ATOM 716 C C . ARG A 1 89 ? -18.556 -12.411 43.093 1.00 62.62 89 ARG A C 1
ATOM 718 O O . ARG A 1 89 ? -18.016 -12.300 42.001 1.00 62.62 89 ARG A O 1
ATOM 725 N N . THR A 1 90 ? -18.187 -11.662 44.130 1.00 66.00 90 THR A N 1
ATOM 726 C CA . THR A 1 90 ? -17.391 -10.418 44.039 1.00 66.00 90 THR A CA 1
ATOM 727 C C . THR A 1 90 ? -15.955 -10.563 43.499 1.00 66.00 90 THR A C 1
ATOM 729 O O . THR A 1 90 ? -15.399 -9.585 43.003 1.00 66.00 90 THR A O 1
ATOM 732 N N . ALA A 1 91 ? -15.329 -11.743 43.579 1.00 68.75 91 ALA A N 1
ATOM 733 C CA . ALA A 1 91 ? -13.950 -11.942 43.111 1.00 68.75 91 ALA A CA 1
ATOM 734 C C . ALA A 1 91 ? -13.865 -12.257 41.603 1.00 68.75 91 ALA A C 1
ATOM 736 O O . ALA A 1 91 ? -13.119 -11.600 40.881 1.00 68.75 91 ALA A O 1
ATOM 737 N N . GLU A 1 92 ? -14.662 -13.208 41.111 1.00 71.00 92 GLU A N 1
ATOM 738 C CA . GLU A 1 92 ? -14.711 -13.583 39.684 1.00 71.00 92 GLU A CA 1
ATOM 739 C C . GLU A 1 92 ? -15.321 -12.456 38.839 1.00 71.00 92 GLU A C 1
ATOM 741 O O . GLU A 1 92 ? -14.792 -12.099 37.791 1.00 71.00 92 GLU A O 1
ATOM 746 N N . ALA A 1 93 ? -16.349 -11.809 39.386 1.00 72.12 93 ALA A N 1
ATOM 747 C CA . ALA A 1 93 ? -16.913 -10.529 38.970 1.00 72.12 93 ALA A CA 1
ATOM 748 C C . ALA A 1 93 ? -15.883 -9.494 38.487 1.00 72.12 93 ALA A C 1
ATOM 750 O O . ALA A 1 93 ? -16.001 -8.948 37.392 1.00 72.12 93 ALA A O 1
ATOM 751 N N . LYS A 1 94 ? -14.867 -9.216 39.314 1.00 77.62 94 LYS A N 1
ATOM 752 C CA . LYS A 1 94 ? -13.851 -8.196 39.020 1.00 77.62 94 LYS A CA 1
ATOM 753 C C . LYS A 1 94 ? -12.944 -8.598 37.860 1.00 77.62 94 LYS A C 1
ATOM 755 O O . LYS A 1 94 ? -12.549 -7.739 37.080 1.00 77.62 94 LYS A O 1
ATOM 760 N N . SER A 1 95 ? -12.625 -9.887 37.743 1.00 79.94 95 SER A N 1
ATOM 761 C CA . SER A 1 95 ? -11.825 -10.401 36.628 1.00 79.94 95 SER A CA 1
ATOM 762 C C . SER A 1 95 ? -12.577 -10.287 35.304 1.00 79.94 95 SER A C 1
ATOM 764 O O . SER A 1 95 ? -11.987 -9.877 34.309 1.00 79.94 95 SER A O 1
ATOM 766 N N . VAL A 1 96 ? -13.873 -10.615 35.296 1.00 79.19 96 VAL A N 1
ATOM 767 C CA . VAL A 1 96 ? -14.715 -10.504 34.096 1.00 79.19 96 VAL A CA 1
ATOM 768 C C . VAL A 1 96 ? -14.909 -9.039 33.704 1.00 79.19 96 VAL A C 1
ATOM 770 O O . VAL A 1 96 ? -14.806 -8.710 32.529 1.00 79.19 96 VAL A O 1
ATOM 773 N N . LEU A 1 97 ? -15.115 -8.141 34.676 1.00 81.00 97 LEU A N 1
ATOM 774 C CA . LEU A 1 97 ? -15.220 -6.704 34.409 1.00 81.00 97 LEU A CA 1
ATOM 775 C C . LEU A 1 97 ? -13.950 -6.148 33.744 1.00 81.00 97 LEU A C 1
ATOM 777 O O . LEU A 1 97 ? -14.051 -5.438 32.749 1.00 81.00 97 LEU A O 1
ATOM 781 N N . LYS A 1 98 ? -12.764 -6.524 34.240 1.00 83.69 98 LYS A N 1
ATOM 782 C CA . LYS A 1 98 ? -11.483 -6.123 33.637 1.00 83.69 98 LYS A CA 1
ATOM 783 C C . LYS A 1 98 ? -11.345 -6.628 32.201 1.00 83.69 98 LYS A C 1
ATOM 785 O O . LYS A 1 98 ? -10.915 -5.883 31.330 1.00 83.69 98 LYS A O 1
ATOM 790 N N . GLU A 1 99 ? -11.728 -7.879 31.943 1.00 83.19 99 GLU A N 1
ATOM 791 C CA . GLU A 1 99 ? -11.713 -8.444 30.588 1.00 83.19 99 GLU A CA 1
ATOM 792 C C . GLU A 1 99 ? -12.661 -7.678 29.650 1.00 83.19 99 GLU A C 1
ATOM 794 O O . GLU A 1 99 ? -12.312 -7.407 28.503 1.00 83.19 99 GLU A O 1
ATOM 799 N N . VAL A 1 100 ? -13.847 -7.302 30.135 1.00 83.31 100 VAL A N 1
ATOM 800 C CA . VAL A 1 100 ? -14.830 -6.519 29.375 1.00 83.31 100 VAL A CA 1
ATOM 801 C C . VAL A 1 100 ? -14.296 -5.127 29.030 1.00 83.31 100 VAL A C 1
ATOM 803 O O . VAL A 1 100 ? -14.399 -4.714 27.876 1.00 83.31 100 VAL A O 1
ATOM 806 N N . GLU A 1 101 ? -13.691 -4.428 29.992 1.00 83.56 101 GLU A N 1
ATOM 807 C CA . GLU A 1 101 ? -13.075 -3.112 29.774 1.00 83.56 101 GLU A CA 1
ATOM 808 C C . GLU A 1 101 ? -11.920 -3.184 28.764 1.00 83.56 101 GLU A C 1
ATOM 810 O O . GLU A 1 101 ? -11.872 -2.385 27.829 1.00 83.56 101 GLU A O 1
ATOM 815 N N . GLU A 1 102 ? -11.032 -4.175 28.892 1.00 87.25 102 GLU A N 1
ATOM 816 C CA . GLU A 1 102 ? -9.933 -4.397 27.941 1.00 87.25 102 GLU A CA 1
ATOM 817 C C . GLU A 1 102 ? -10.458 -4.648 26.520 1.00 87.25 102 GLU A C 1
ATOM 819 O O . GLU A 1 102 ? -9.979 -4.048 25.560 1.00 87.25 102 GLU A O 1
ATOM 824 N N . ARG A 1 103 ? -11.493 -5.482 26.373 1.00 84.94 103 ARG A N 1
ATOM 825 C CA . ARG A 1 103 ? -12.108 -5.768 25.069 1.00 84.94 103 ARG A CA 1
ATOM 826 C C . ARG A 1 103 ? -12.811 -4.561 24.466 1.00 84.94 103 ARG A C 1
ATOM 828 O O . ARG A 1 103 ? -12.727 -4.364 23.258 1.00 84.94 103 ARG A O 1
ATOM 835 N N . HIS A 1 104 ? -13.493 -3.761 25.276 1.00 85.06 104 HIS A N 1
ATOM 836 C CA . HIS A 1 104 ? -14.107 -2.526 24.801 1.00 85.06 104 HIS A CA 1
ATOM 837 C C . HIS A 1 104 ? -13.041 -1.542 24.298 1.00 85.06 104 HIS A C 1
ATOM 839 O O . HIS A 1 104 ? -13.180 -0.981 23.213 1.00 85.06 104 HIS A O 1
ATOM 845 N N . GLN A 1 105 ? -11.920 -1.420 25.014 1.00 87.00 105 GLN A N 1
ATOM 846 C CA . GLN A 1 105 ? -10.796 -0.606 24.559 1.00 87.00 105 GLN A CA 1
ATOM 847 C C . GLN A 1 105 ? -10.189 -1.127 23.244 1.00 87.00 105 GLN A C 1
ATOM 849 O O . GLN A 1 105 ? -9.860 -0.325 22.368 1.00 87.00 105 GLN A O 1
ATOM 854 N N .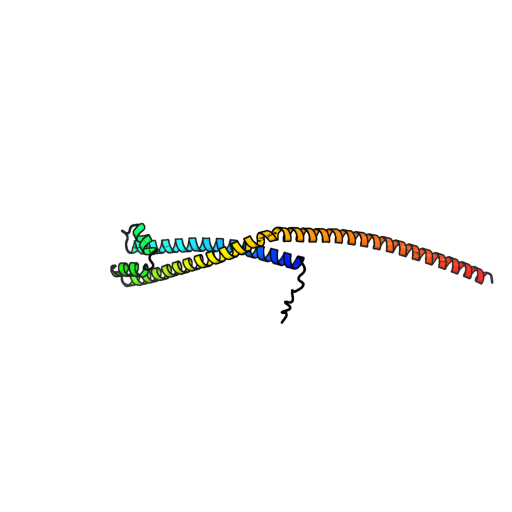 ASP A 1 106 ? -10.074 -2.449 23.078 1.00 86.56 106 ASP A N 1
ATOM 855 C CA . ASP A 1 106 ? -9.613 -3.075 21.830 1.00 86.56 106 ASP A CA 1
ATOM 856 C C . ASP A 1 106 ? -10.545 -2.739 20.644 1.00 86.56 106 ASP A C 1
ATOM 858 O O . ASP A 1 106 ? -10.066 -2.456 19.541 1.00 86.56 106 ASP A O 1
ATOM 862 N N . ILE A 1 107 ? -11.866 -2.719 20.865 1.00 84.94 107 ILE A N 1
ATOM 863 C CA . ILE A 1 107 ? -12.867 -2.329 19.855 1.00 84.94 107 ILE A CA 1
ATOM 864 C C . ILE A 1 107 ? -12.683 -0.862 19.454 1.00 84.94 107 ILE A C 1
ATOM 866 O O . ILE A 1 107 ? -12.522 -0.578 18.269 1.00 84.94 107 ILE A O 1
ATOM 870 N N . LEU A 1 108 ? -12.603 0.056 20.422 1.00 86.75 108 LEU A N 1
ATOM 871 C CA . LEU A 1 108 ? -12.414 1.488 20.154 1.00 86.75 108 LEU A CA 1
ATOM 872 C C . LEU A 1 108 ? -11.115 1.774 19.386 1.00 86.75 108 LEU A C 1
ATOM 874 O O . LEU A 1 108 ? -11.068 2.636 18.508 1.00 86.75 108 LEU A O 1
ATOM 878 N N . ASN A 1 109 ? -10.041 1.049 19.705 1.00 87.44 109 ASN A N 1
ATOM 879 C CA . ASN A 1 109 ? -8.774 1.166 18.986 1.00 87.44 109 ASN A CA 1
ATOM 880 C C . ASN A 1 109 ? -8.905 0.674 17.537 1.00 87.44 109 ASN A C 1
ATOM 882 O O . ASN A 1 109 ? -8.367 1.300 16.625 1.00 87.44 109 ASN A O 1
ATOM 886 N N . THR A 1 110 ? -9.648 -0.414 17.327 1.00 84.56 110 THR A N 1
ATOM 887 C CA . THR A 1 110 ? -9.927 -0.961 15.993 1.00 84.56 110 THR A CA 1
ATOM 888 C C . THR A 1 110 ? -10.759 0.015 15.160 1.00 84.56 110 THR A C 1
ATOM 890 O O . THR A 1 110 ? -10.445 0.250 13.997 1.00 84.56 110 THR A O 1
ATOM 893 N N . GLU A 1 111 ? -11.780 0.645 15.747 1.00 83.25 111 GLU A N 1
ATOM 894 C CA . GLU A 1 111 ? -12.608 1.648 15.065 1.00 83.25 111 GLU A CA 1
ATOM 895 C C . GLU A 1 111 ? -11.793 2.868 14.626 1.00 83.25 111 GLU A C 1
ATOM 897 O O . GLU A 1 111 ? -11.898 3.298 13.475 1.00 83.25 111 GLU A O 1
ATOM 902 N N . LYS A 1 112 ? -10.915 3.382 15.498 1.00 86.31 112 LYS A N 1
ATOM 903 C CA . LYS A 1 112 ? -9.978 4.459 15.136 1.00 86.31 112 LYS A CA 1
ATOM 904 C C . LYS A 1 112 ? -9.055 4.045 13.993 1.00 86.31 112 LYS A C 1
ATOM 906 O O . LYS A 1 112 ? -8.918 4.792 13.029 1.00 86.31 112 LYS A O 1
ATOM 911 N N . ALA A 1 113 ? -8.484 2.842 14.065 1.00 80.62 113 ALA A N 1
ATOM 912 C CA . ALA A 1 113 ? -7.607 2.323 13.021 1.00 80.62 113 ALA A CA 1
ATOM 913 C C . ALA A 1 113 ? -8.328 2.188 11.669 1.00 80.62 113 ALA A C 1
ATOM 915 O O . ALA A 1 113 ? -7.744 2.517 10.641 1.00 80.62 113 ALA A O 1
ATOM 916 N N . ILE A 1 114 ? -9.598 1.760 11.653 1.00 79.19 114 ILE A N 1
ATOM 917 C CA . ILE A 1 114 ? -10.417 1.681 10.431 1.00 79.19 114 ILE A CA 1
ATOM 918 C C . ILE A 1 114 ? -10.674 3.077 9.844 1.00 79.19 114 ILE A C 1
ATOM 920 O O . ILE A 1 114 ? -10.582 3.247 8.629 1.00 79.19 114 ILE A O 1
ATOM 924 N N . LEU A 1 115 ? -10.976 4.076 10.680 1.00 82.81 115 LEU A N 1
ATOM 925 C CA . LEU A 1 115 ? -11.202 5.454 10.228 1.00 82.81 115 LEU A CA 1
ATOM 926 C C . LEU A 1 115 ? -9.937 6.074 9.620 1.00 82.81 115 LEU A C 1
ATOM 928 O O . LEU A 1 115 ? -10.005 6.699 8.561 1.00 82.81 115 LEU A O 1
ATOM 932 N N . GLU A 1 116 ? -8.783 5.863 10.251 1.00 83.50 116 GLU A N 1
ATOM 933 C CA . GLU A 1 116 ? -7.487 6.288 9.712 1.00 83.50 116 GLU A CA 1
ATOM 934 C C . GLU A 1 116 ? -7.179 5.584 8.383 1.00 83.50 116 GLU A C 1
ATOM 936 O O . GLU A 1 116 ? -6.769 6.227 7.413 1.00 83.50 116 GLU A O 1
ATOM 941 N N . LEU A 1 117 ? -7.456 4.279 8.301 1.00 83.50 117 LEU A N 1
ATOM 942 C CA . LEU A 1 117 ? -7.308 3.506 7.071 1.00 83.50 117 LEU A CA 1
ATOM 943 C C . LEU A 1 117 ? -8.183 4.032 5.935 1.00 83.50 117 LEU A C 1
ATOM 945 O O . LEU A 1 117 ? -7.730 4.063 4.796 1.00 83.50 117 LEU A O 1
ATOM 949 N N . ALA A 1 118 ? -9.425 4.422 6.228 1.00 80.19 118 ALA A N 1
ATOM 950 C CA . ALA A 1 118 ? -10.355 4.937 5.229 1.00 80.19 118 ALA A CA 1
ATOM 951 C C . ALA A 1 118 ? -9.853 6.255 4.620 1.00 80.19 118 ALA A C 1
ATOM 953 O O . ALA A 1 118 ? -9.913 6.428 3.402 1.00 80.19 118 ALA A O 1
ATOM 954 N N . GLY A 1 119 ? -9.298 7.152 5.443 1.00 82.06 119 GLY A N 1
ATOM 955 C CA . GLY A 1 119 ? -8.658 8.379 4.959 1.00 82.06 119 GLY A CA 1
ATOM 956 C C . GLY A 1 119 ? -7.453 8.080 4.067 1.00 82.06 119 GLY A C 1
ATOM 957 O O . GLY A 1 119 ? -7.341 8.599 2.959 1.00 82.06 119 GLY A O 1
ATOM 958 N N . LEU A 1 120 ? -6.600 7.157 4.505 1.00 82.31 120 LEU A N 1
ATOM 959 C CA . LEU A 1 120 ? -5.395 6.783 3.772 1.00 82.31 120 LEU A CA 1
ATOM 960 C C . LEU A 1 120 ? -5.720 6.027 2.463 1.00 82.31 120 LEU A C 1
ATOM 962 O O . LEU A 1 120 ? -5.068 6.227 1.438 1.00 82.31 120 LEU A O 1
ATOM 966 N N . PHE A 1 121 ? -6.782 5.218 2.453 1.00 80.50 121 PHE A N 1
ATOM 967 C CA . PHE A 1 121 ? -7.314 4.575 1.249 1.00 80.50 121 PHE A CA 1
ATOM 968 C C . PHE A 1 121 ? -7.827 5.595 0.229 1.00 80.50 121 PHE A C 1
ATOM 970 O O . PHE A 1 121 ? -7.571 5.444 -0.969 1.00 80.50 121 PHE A O 1
ATOM 977 N N . GLN A 1 122 ? -8.524 6.637 0.688 1.00 82.81 122 GLN A N 1
ATOM 978 C CA . GLN A 1 122 ? -9.009 7.709 -0.1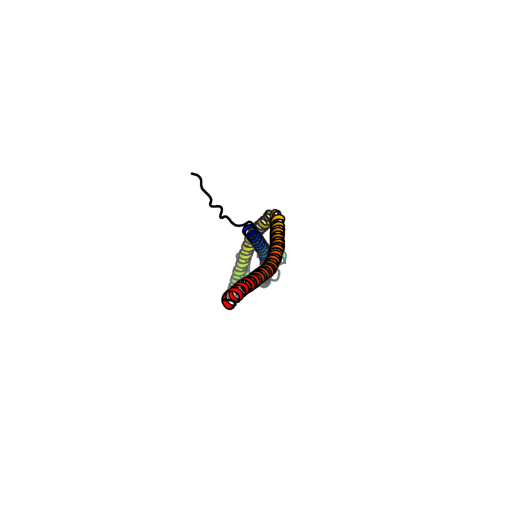76 1.00 82.81 122 GLN A CA 1
ATOM 979 C C . GLN A 1 122 ? -7.843 8.463 -0.826 1.00 82.81 122 GLN A C 1
ATOM 981 O O . GLN A 1 122 ? -7.851 8.667 -2.037 1.00 82.81 122 GLN A O 1
ATOM 986 N N . GLU A 1 123 ? -6.808 8.811 -0.059 1.00 82.88 123 GLU A N 1
ATOM 987 C CA . GLU A 1 123 ? -5.617 9.494 -0.585 1.00 82.88 123 GLU A CA 1
ATOM 988 C C . GLU A 1 123 ? -4.899 8.673 -1.663 1.00 82.88 123 GLU A C 1
ATOM 990 O O . GLU A 1 123 ? -4.442 9.206 -2.677 1.00 82.88 123 GLU A O 1
ATOM 995 N N . ILE A 1 124 ? -4.822 7.357 -1.475 1.00 80.19 124 ILE A N 1
ATOM 996 C CA . ILE A 1 124 ? -4.175 6.463 -2.438 1.00 80.19 124 ILE A CA 1
ATOM 997 C C . ILE A 1 124 ? -5.047 6.237 -3.665 1.00 80.19 124 ILE A C 1
ATOM 999 O O . ILE A 1 124 ? -4.524 6.204 -4.780 1.00 80.19 124 ILE A O 1
ATOM 1003 N N . SER A 1 125 ? -6.362 6.144 -3.486 1.00 77.25 125 SER A N 1
ATOM 1004 C CA . SER A 1 125 ? -7.315 6.081 -4.595 1.00 77.25 125 SER A CA 1
ATOM 1005 C C . SER A 1 125 ? -7.226 7.339 -5.460 1.00 77.25 125 SER A C 1
ATOM 1007 O O . SER A 1 125 ? -7.125 7.239 -6.682 1.00 77.25 125 SER A O 1
ATOM 1009 N N . ASP A 1 126 ? -7.138 8.513 -4.836 1.00 82.56 126 ASP A N 1
ATOM 1010 C CA . ASP A 1 126 ? -6.923 9.788 -5.520 1.00 82.56 126 ASP A CA 1
ATOM 1011 C C . ASP A 1 126 ? -5.560 9.840 -6.228 1.00 82.56 126 ASP A C 1
ATOM 1013 O O . ASP A 1 126 ? -5.460 10.327 -7.357 1.00 82.56 126 ASP A O 1
ATOM 1017 N N . MET A 1 127 ? -4.498 9.328 -5.598 1.00 75.25 127 MET A N 1
ATOM 1018 C CA . MET A 1 127 ? -3.164 9.255 -6.200 1.00 75.25 127 MET A CA 1
ATOM 1019 C C . MET A 1 127 ? -3.145 8.357 -7.446 1.00 75.25 127 MET A C 1
ATOM 1021 O O . MET A 1 127 ? -2.521 8.725 -8.443 1.00 75.25 127 MET A O 1
ATOM 1025 N N . ILE A 1 128 ? -3.831 7.211 -7.407 1.00 71.75 128 ILE A N 1
ATOM 1026 C CA . ILE A 1 128 ? -3.974 6.302 -8.553 1.00 71.75 128 ILE A CA 1
ATOM 1027 C C . ILE A 1 128 ? -4.804 6.970 -9.653 1.00 71.75 128 ILE A C 1
ATOM 1029 O O . ILE A 1 128 ? -4.373 6.992 -10.805 1.00 71.75 128 ILE A O 1
ATOM 1033 N N . TYR A 1 129 ? -5.944 7.571 -9.301 1.00 74.00 129 TYR A N 1
ATOM 1034 C CA . TYR A 1 129 ? -6.834 8.243 -10.250 1.00 74.00 129 TYR A CA 1
ATOM 1035 C C . TYR A 1 129 ? -6.126 9.388 -10.989 1.00 74.00 129 TYR A C 1
ATOM 1037 O O . TYR A 1 129 ? -6.170 9.468 -12.214 1.00 74.00 129 TYR A O 1
ATOM 1045 N N . ARG A 1 130 ? -5.378 10.233 -10.267 1.00 69.25 130 ARG A N 1
ATOM 1046 C CA . ARG A 1 130 ? -4.579 11.325 -10.857 1.00 69.25 130 ARG A CA 1
ATOM 1047 C C . ARG A 1 130 ? -3.440 10.831 -11.752 1.00 69.25 130 ARG A C 1
ATOM 1049 O O . ARG A 1 130 ? -2.997 11.571 -12.623 1.00 69.25 130 ARG A O 1
ATOM 1056 N N . GLN A 1 131 ? -2.943 9.615 -11.534 1.00 60.97 131 GLN A N 1
ATOM 1057 C CA . GLN A 1 131 ? -1.874 9.012 -12.336 1.00 60.97 131 GLN A CA 1
ATOM 1058 C C . GLN A 1 131 ? -2.394 8.204 -13.537 1.00 60.97 131 GLN A C 1
ATOM 1060 O O . GLN A 1 131 ? -1.579 7.747 -14.340 1.00 60.97 131 GLN A O 1
ATOM 1065 N N . GLN A 1 132 ? -3.715 8.052 -13.699 1.00 59.41 132 GLN A N 1
ATOM 1066 C CA . GLN A 1 132 ? -4.316 7.287 -14.796 1.00 59.41 132 GLN A CA 1
ATOM 1067 C C . GLN A 1 132 ? -4.092 7.948 -16.172 1.00 59.41 132 GLN A C 1
ATOM 1069 O O . GLN A 1 132 ? -3.896 7.234 -17.151 1.00 59.41 132 GLN A O 1
ATOM 1074 N N . ASP A 1 133 ? -3.958 9.281 -16.228 1.00 57.19 133 ASP A N 1
ATOM 1075 C CA . ASP A 1 133 ? -3.544 10.023 -17.438 1.00 57.19 133 ASP A CA 1
ATOM 1076 C C . ASP A 1 133 ? -2.087 9.733 -17.867 1.00 57.19 133 ASP A C 1
ATOM 1078 O O . ASP A 1 133 ? -1.705 10.001 -19.001 1.00 57.19 133 ASP A O 1
ATOM 1082 N N . SER A 1 134 ? -1.243 9.170 -16.989 1.00 56.81 134 SER A N 1
ATOM 1083 C CA . SER A 1 134 ? 0.166 8.854 -17.298 1.00 56.81 134 SER A CA 1
ATOM 1084 C C . SER A 1 134 ? 0.391 7.434 -17.836 1.00 56.81 134 SER A C 1
ATOM 1086 O O . SER A 1 134 ? 1.537 7.081 -18.125 1.00 56.81 134 SER A O 1
ATOM 1088 N N . LEU A 1 135 ? -0.657 6.610 -17.979 1.00 55.41 135 LEU A N 1
ATOM 1089 C CA . LEU A 1 135 ? -0.538 5.260 -18.557 1.00 55.41 135 LEU A CA 1
ATOM 1090 C C . LEU A 1 135 ? -0.035 5.308 -20.004 1.00 55.41 135 LEU A C 1
ATOM 1092 O O . LEU A 1 135 ? 0.888 4.573 -20.353 1.00 55.41 135 LEU A O 1
ATOM 1096 N N . ASP A 1 136 ? -0.538 6.270 -20.774 1.00 60.62 136 ASP A N 1
ATOM 1097 C CA . ASP A 1 136 ? -0.132 6.526 -22.159 1.00 60.62 136 ASP A CA 1
ATOM 1098 C C . ASP A 1 136 ? 1.375 6.846 -22.256 1.00 60.62 136 ASP A C 1
ATOM 1100 O O . ASP A 1 136 ? 2.072 6.459 -23.190 1.00 60.62 136 ASP A O 1
ATOM 1104 N N . THR A 1 137 ? 1.939 7.471 -21.214 1.00 62.91 137 THR A N 1
ATOM 1105 C CA . THR A 1 137 ? 3.369 7.817 -21.151 1.00 62.91 137 THR A CA 1
ATOM 1106 C C . THR A 1 137 ? 4.259 6.618 -20.812 1.00 62.91 137 THR A C 1
ATOM 1108 O O . THR A 1 137 ? 5.412 6.585 -21.243 1.00 62.91 137 THR A O 1
ATOM 1111 N N . ILE A 1 138 ? 3.768 5.638 -20.040 1.00 64.62 138 ILE A N 1
ATOM 1112 C CA . ILE A 1 138 ? 4.524 4.407 -19.749 1.00 64.62 138 ILE A CA 1
ATOM 1113 C C . ILE A 1 138 ? 4.535 3.501 -20.976 1.00 64.62 138 ILE A C 1
ATOM 1115 O O . ILE A 1 138 ? 5.598 3.001 -21.335 1.00 64.62 138 ILE A O 1
ATOM 1119 N N . GLU A 1 139 ? 3.386 3.326 -21.625 1.00 67.19 139 GLU A N 1
ATOM 1120 C CA . GLU A 1 139 ? 3.265 2.526 -22.845 1.00 67.19 139 GLU A CA 1
ATOM 1121 C C . GLU A 1 139 ? 4.134 3.105 -23.967 1.00 67.19 139 GLU A C 1
ATOM 1123 O O . GLU A 1 139 ? 5.004 2.399 -24.477 1.00 67.19 139 GLU A O 1
ATOM 1128 N N . THR A 1 140 ? 4.037 4.417 -24.213 1.00 69.31 140 THR A N 1
ATOM 1129 C CA . THR A 1 140 ? 4.893 5.117 -25.186 1.00 69.31 140 THR A CA 1
ATOM 1130 C C . THR A 1 140 ? 6.381 4.964 -24.855 1.00 69.31 140 THR A C 1
ATOM 1132 O O . THR A 1 140 ? 7.197 4.713 -25.731 1.00 69.31 140 THR A O 1
ATOM 1135 N N . ALA A 1 141 ? 6.778 5.070 -23.583 1.00 74.00 141 ALA A N 1
ATOM 1136 C CA . ALA A 1 141 ? 8.187 4.944 -23.207 1.00 74.00 141 ALA A CA 1
ATOM 1137 C C . ALA A 1 141 ? 8.726 3.503 -23.299 1.00 74.00 141 ALA A C 1
ATOM 1139 O O . ALA A 1 141 ? 9.927 3.315 -23.506 1.00 74.00 141 ALA A O 1
ATOM 1140 N N . VAL A 1 142 ? 7.872 2.489 -23.123 1.00 75.75 142 VAL A N 1
ATOM 1141 C CA . VAL A 1 142 ? 8.221 1.081 -23.373 1.00 75.75 142 VAL A CA 1
ATOM 1142 C C . VAL A 1 142 ? 8.328 0.823 -24.875 1.00 75.75 142 VAL A C 1
ATOM 1144 O O . VAL A 1 142 ? 9.264 0.148 -25.305 1.00 75.75 142 VAL A O 1
ATOM 1147 N N . GLU A 1 143 ? 7.422 1.386 -25.670 1.00 79.75 143 GLU A N 1
ATOM 1148 C CA . GLU A 1 143 ? 7.462 1.325 -27.131 1.00 79.75 143 GLU A CA 1
ATOM 1149 C C . GLU A 1 143 ? 8.726 1.998 -27.687 1.00 79.75 143 GLU A C 1
ATOM 1151 O O . GLU A 1 143 ? 9.476 1.358 -28.423 1.00 79.75 143 GLU A O 1
ATOM 1156 N N . ASP A 1 144 ? 9.051 3.212 -27.229 1.00 79.00 144 ASP A N 1
ATOM 1157 C CA . ASP A 1 144 ? 10.287 3.930 -27.566 1.00 79.00 144 ASP A CA 1
ATOM 1158 C C . ASP A 1 144 ? 11.536 3.105 -27.209 1.00 79.00 144 ASP A C 1
ATOM 1160 O O . ASP A 1 144 ? 12.490 3.018 -27.985 1.00 79.00 144 ASP A O 1
ATOM 1164 N N . ALA A 1 145 ? 11.553 2.474 -26.029 1.00 77.62 145 ALA A N 1
ATOM 1165 C CA . ALA A 1 145 ? 12.675 1.640 -25.603 1.00 77.62 145 ALA A CA 1
ATOM 1166 C C . ALA A 1 145 ? 12.835 0.393 -26.489 1.00 77.62 145 ALA A C 1
ATOM 1168 O O . ALA A 1 145 ? 13.958 0.062 -26.872 1.00 77.62 145 ALA A O 1
ATOM 1169 N N . ASN A 1 146 ? 11.732 -0.273 -26.843 1.00 81.44 146 ASN A N 1
ATOM 1170 C CA . ASN A 1 146 ? 11.747 -1.414 -27.761 1.00 81.44 146 ASN A CA 1
ATOM 1171 C C . ASN A 1 146 ? 12.218 -0.999 -29.159 1.00 81.44 146 ASN A C 1
ATOM 1173 O O . ASN A 1 146 ? 13.083 -1.662 -29.731 1.00 81.44 146 ASN A O 1
ATOM 1177 N N . PHE A 1 147 ? 11.726 0.132 -29.664 1.00 84.56 147 PHE A N 1
ATOM 1178 C CA . PHE A 1 147 ? 12.141 0.701 -30.942 1.00 84.56 147 PHE A CA 1
ATOM 1179 C C . PHE A 1 147 ? 13.645 1.013 -30.969 1.00 84.56 147 PHE A C 1
ATOM 1181 O O . PHE A 1 147 ? 14.349 0.655 -31.915 1.00 84.56 147 PHE A O 1
ATOM 1188 N N . HIS A 1 148 ? 14.186 1.611 -29.903 1.00 83.88 148 HIS A N 1
ATOM 1189 C CA . HIS A 1 148 ? 15.623 1.865 -29.793 1.00 83.88 148 HIS A CA 1
ATOM 1190 C C . HIS A 1 148 ? 16.464 0.584 -29.710 1.00 83.88 148 HIS A C 1
ATOM 1192 O O . HIS A 1 148 ? 17.562 0.551 -30.266 1.00 83.88 148 HIS A O 1
ATOM 1198 N N . ILE A 1 149 ? 15.973 -0.470 -29.050 1.00 82.38 149 ILE A N 1
ATOM 1199 C CA . ILE A 1 149 ? 16.647 -1.778 -29.013 1.00 82.38 149 ILE A CA 1
ATOM 1200 C C . ILE A 1 149 ? 16.667 -2.416 -30.405 1.00 82.38 149 ILE A C 1
ATOM 1202 O O . ILE A 1 149 ? 17.692 -2.966 -30.808 1.00 82.38 149 ILE A O 1
ATOM 1206 N N . GLU A 1 150 ? 15.568 -2.318 -31.151 1.00 86.94 150 GLU A N 1
ATOM 1207 C CA . GLU A 1 150 ? 15.478 -2.841 -32.513 1.00 86.94 150 GLU A CA 1
ATOM 1208 C C . GLU A 1 150 ? 16.465 -2.138 -33.454 1.00 86.94 150 GLU A C 1
ATOM 1210 O O . GLU A 1 150 ? 17.250 -2.805 -34.132 1.00 86.94 150 GLU A O 1
ATOM 1215 N N . ILE A 1 151 ? 16.500 -0.800 -33.436 1.00 88.44 151 ILE A N 1
ATOM 1216 C CA . ILE A 1 151 ? 17.474 -0.021 -34.215 1.00 88.44 151 ILE A CA 1
ATOM 1217 C C . ILE A 1 151 ? 18.904 -0.370 -33.802 1.00 88.44 151 ILE A C 1
ATOM 1219 O O . ILE A 1 151 ? 19.744 -0.617 -34.665 1.00 88.44 151 ILE A O 1
ATOM 1223 N N . ALA A 1 152 ? 19.192 -0.438 -32.499 1.00 84.44 152 ALA A N 1
ATOM 1224 C CA . ALA A 1 152 ? 20.522 -0.798 -32.017 1.00 84.44 152 ALA A CA 1
ATOM 1225 C C . ALA A 1 152 ? 20.943 -2.195 -32.501 1.00 84.44 152 ALA A C 1
ATOM 1227 O O . ALA A 1 152 ? 22.099 -2.390 -32.875 1.00 84.44 152 ALA A O 1
ATOM 1228 N N . GLY A 1 153 ? 20.013 -3.154 -32.551 1.00 89.94 153 GLY A N 1
ATOM 1229 C CA . GLY A 1 153 ? 20.242 -4.471 -33.145 1.00 89.94 153 GLY A CA 1
ATOM 1230 C C . GLY A 1 153 ? 20.636 -4.378 -34.621 1.00 89.94 153 GLY A C 1
ATOM 1231 O O . GLY A 1 153 ? 21.665 -4.925 -35.017 1.00 89.94 153 GLY A O 1
ATOM 1232 N N . GLN A 1 154 ? 19.884 -3.610 -35.413 1.00 89.62 154 GLN A N 1
ATOM 1233 C CA . GLN A 1 154 ? 20.181 -3.397 -36.834 1.00 89.62 154 GLN A CA 1
ATOM 1234 C C . GLN A 1 154 ? 21.536 -2.707 -37.058 1.00 89.62 154 GLN A C 1
ATOM 1236 O O . GLN A 1 154 ? 22.298 -3.111 -37.938 1.00 89.62 154 GLN A O 1
ATOM 1241 N N . GLU A 1 155 ? 21.869 -1.686 -36.266 1.00 88.75 155 GLU A N 1
ATOM 1242 C CA . GLU A 1 155 ? 23.160 -0.994 -36.349 1.00 88.75 155 GLU A CA 1
ATOM 1243 C C . GLU A 1 155 ? 24.329 -1.915 -35.973 1.00 88.75 155 GLU A C 1
ATOM 1245 O O . GLU A 1 155 ? 25.376 -1.886 -36.627 1.00 88.75 155 GLU A O 1
ATOM 1250 N N . ILE A 1 156 ? 24.156 -2.771 -34.960 1.00 90.88 156 ILE A N 1
ATOM 1251 C CA . ILE A 1 156 ? 25.153 -3.776 -34.570 1.00 90.88 156 ILE A CA 1
ATOM 1252 C C . ILE A 1 156 ? 25.365 -4.789 -35.698 1.00 90.88 156 ILE A C 1
ATOM 1254 O O . ILE A 1 156 ? 26.514 -5.082 -36.043 1.00 90.88 156 ILE A O 1
ATOM 1258 N N . ASP A 1 157 ? 24.291 -5.286 -36.310 1.00 89.88 157 ASP A N 1
ATOM 1259 C CA . ASP A 1 157 ? 24.374 -6.231 -37.425 1.00 89.88 157 ASP A CA 1
ATOM 1260 C C . ASP A 1 157 ? 25.100 -5.616 -38.630 1.00 89.88 157 ASP A C 1
ATOM 1262 O O . ASP A 1 157 ? 26.047 -6.206 -39.167 1.00 89.88 157 ASP A O 1
ATOM 1266 N N . GLN A 1 158 ? 24.749 -4.380 -38.999 1.00 91.88 158 GLN A N 1
ATOM 1267 C CA . GLN A 1 158 ? 25.448 -3.635 -40.049 1.00 91.88 158 GLN A CA 1
ATOM 1268 C C . GLN A 1 158 ? 26.929 -3.424 -39.706 1.00 91.88 158 GLN A C 1
ATOM 1270 O O . GLN A 1 158 ? 27.806 -3.637 -40.550 1.00 91.88 158 GLN A O 1
ATOM 1275 N N . ALA A 1 159 ? 27.248 -3.061 -38.461 1.00 89.88 159 ALA A N 1
ATOM 1276 C CA . ALA A 1 159 ? 28.626 -2.886 -38.013 1.00 89.88 159 ALA A CA 1
ATOM 1277 C C . ALA A 1 159 ? 29.434 -4.194 -38.101 1.00 89.88 159 ALA A C 1
ATOM 1279 O O . ALA A 1 159 ? 30.612 -4.176 -38.485 1.00 89.88 159 ALA A O 1
ATOM 1280 N N . ILE A 1 160 ? 28.817 -5.344 -37.805 1.00 90.94 160 ILE A N 1
ATOM 1281 C CA . ILE A 1 160 ? 29.435 -6.668 -37.958 1.00 90.94 160 ILE A CA 1
ATOM 1282 C C . ILE A 1 160 ? 29.740 -6.956 -39.434 1.00 90.94 160 ILE A C 1
ATOM 1284 O O . ILE A 1 160 ? 30.858 -7.387 -39.755 1.00 90.94 160 ILE A O 1
ATOM 1288 N N . GLU A 1 161 ? 28.802 -6.688 -40.345 1.00 91.75 161 GLU A N 1
ATOM 1289 C CA . GLU A 1 161 ? 29.011 -6.875 -41.786 1.00 91.75 161 GLU A CA 1
ATOM 1290 C C . GLU A 1 161 ? 30.114 -5.966 -42.343 1.00 91.75 161 GLU A C 1
ATOM 1292 O O . GLU A 1 161 ? 31.025 -6.429 -43.050 1.00 91.75 161 GLU A O 1
ATOM 1297 N N . ILE A 1 162 ? 30.096 -4.683 -41.975 1.00 91.25 162 ILE A N 1
ATOM 1298 C CA . ILE A 1 162 ? 31.126 -3.710 -42.356 1.00 91.25 162 ILE A CA 1
ATOM 1299 C C . ILE A 1 162 ? 32.494 -4.167 -41.841 1.00 91.25 162 ILE A C 1
ATOM 1301 O O . ILE A 1 162 ? 33.474 -4.184 -42.594 1.00 91.25 162 ILE A O 1
ATOM 1305 N N . ARG A 1 163 ? 32.586 -4.621 -40.587 1.00 87.88 163 ARG A N 1
ATOM 1306 C CA . ARG A 1 163 ? 33.838 -5.136 -40.015 1.00 87.88 163 ARG A CA 1
ATOM 1307 C C . ARG A 1 163 ? 34.342 -6.373 -40.762 1.00 87.88 163 ARG A C 1
ATOM 1309 O O . ARG A 1 163 ? 35.541 -6.479 -41.037 1.00 87.88 163 ARG A O 1
ATOM 1316 N N . LYS A 1 164 ? 33.454 -7.304 -41.123 1.00 90.31 164 LYS A N 1
ATOM 1317 C CA . LYS A 1 164 ? 33.794 -8.523 -41.879 1.00 90.31 164 LYS A CA 1
ATOM 1318 C C . LYS A 1 164 ? 34.304 -8.195 -43.282 1.00 90.31 164 LYS A C 1
ATOM 1320 O O . LYS A 1 164 ? 35.326 -8.743 -43.702 1.00 90.31 164 LYS A O 1
ATOM 1325 N N . SER A 1 165 ? 33.629 -7.301 -44.001 1.00 88.50 165 SER A N 1
ATOM 1326 C CA . SER A 1 165 ? 34.031 -6.899 -45.354 1.00 88.50 165 SER A CA 1
ATOM 1327 C C . SER A 1 165 ? 35.333 -6.089 -45.349 1.00 88.50 165 SER A C 1
ATOM 1329 O O . SER A 1 165 ? 36.204 -6.339 -46.182 1.00 88.50 165 SER A O 1
ATOM 1331 N N . THR A 1 166 ? 35.530 -5.211 -44.362 1.00 91.38 166 THR A N 1
ATOM 1332 C CA . THR A 1 166 ? 36.767 -4.435 -44.179 1.00 91.38 166 THR A CA 1
ATOM 1333 C C . THR A 1 166 ? 37.968 -5.345 -43.938 1.00 91.38 166 THR A C 1
ATOM 1335 O O . THR A 1 166 ? 38.998 -5.179 -44.585 1.00 91.38 166 THR A O 1
ATOM 1338 N N . ARG A 1 167 ? 37.834 -6.377 -43.092 1.00 91.12 167 ARG A N 1
ATOM 1339 C CA . ARG A 1 167 ? 38.897 -7.378 -42.878 1.00 91.12 167 ARG A CA 1
ATOM 1340 C C . ARG A 1 167 ? 39.266 -8.126 -44.158 1.00 91.12 167 ARG A C 1
ATOM 1342 O O . ARG A 1 167 ? 40.448 -8.309 -44.432 1.00 91.12 167 ARG A O 1
ATOM 1349 N N . LYS A 1 168 ? 38.276 -8.527 -44.964 1.00 90.88 168 LYS A N 1
ATOM 1350 C CA . LYS A 1 168 ? 38.528 -9.173 -46.264 1.00 90.88 168 LYS A CA 1
ATOM 1351 C C . LYS A 1 168 ? 39.267 -8.235 -47.223 1.00 90.88 168 LYS A C 1
ATOM 1353 O O . LYS A 1 168 ? 40.266 -8.640 -47.807 1.00 90.88 168 LYS A O 1
ATOM 1358 N N . LYS A 1 169 ? 38.816 -6.982 -47.344 1.00 92.31 169 LYS A N 1
ATOM 1359 C CA . LYS A 1 169 ? 39.459 -5.961 -48.189 1.00 92.31 169 LYS A CA 1
ATOM 1360 C C . LYS A 1 169 ? 40.894 -5.670 -47.739 1.00 92.31 169 LYS A C 1
ATOM 1362 O O . LYS A 1 169 ? 41.784 -5.617 -48.579 1.00 92.31 169 LYS A O 1
ATOM 1367 N N . ALA A 1 170 ? 41.131 -5.566 -46.431 1.00 92.12 170 ALA A N 1
ATOM 1368 C CA . ALA A 1 170 ? 42.465 -5.374 -45.866 1.00 92.12 170 ALA A CA 1
ATOM 1369 C C . ALA A 1 170 ? 43.407 -6.550 -46.181 1.00 92.12 170 ALA A C 1
ATOM 1371 O O . ALA A 1 170 ? 44.550 -6.318 -46.563 1.00 92.12 170 ALA A O 1
ATOM 1372 N N . MET A 1 171 ? 42.930 -7.801 -46.095 1.00 92.44 171 MET A N 1
ATOM 1373 C CA . MET A 1 171 ? 43.735 -8.970 -46.481 1.00 92.44 171 MET A CA 1
ATOM 1374 C C . MET A 1 171 ? 44.065 -8.989 -47.977 1.00 92.44 171 MET A C 1
ATOM 1376 O O . MET A 1 171 ? 45.197 -9.290 -48.342 1.00 92.44 171 MET A O 1
ATOM 1380 N N . ILE A 1 172 ? 43.108 -8.639 -48.842 1.00 93.94 172 ILE A N 1
ATOM 1381 C CA . ILE A 1 172 ? 43.354 -8.548 -50.290 1.00 93.94 172 ILE A CA 1
ATOM 1382 C C . ILE A 1 172 ? 44.399 -7.466 -50.585 1.00 93.94 172 ILE A C 1
ATOM 1384 O O . ILE A 1 172 ? 45.339 -7.717 -51.334 1.00 93.94 172 ILE A O 1
ATOM 1388 N N . LEU A 1 173 ? 44.278 -6.291 -49.961 1.00 94.38 173 LEU A N 1
ATOM 1389 C CA . LEU A 1 173 ? 45.238 -5.197 -50.126 1.00 94.38 173 LEU A CA 1
ATOM 1390 C C . LEU A 1 173 ? 46.644 -5.613 -49.663 1.00 94.38 173 LEU A C 1
ATOM 1392 O O . LEU A 1 173 ? 47.618 -5.355 -50.368 1.00 94.38 173 LEU A O 1
ATOM 1396 N N . LEU A 1 174 ? 46.747 -6.326 -48.536 1.00 94.94 174 LEU A N 1
ATOM 1397 C CA . LEU A 1 174 ? 48.012 -6.869 -48.034 1.00 94.94 174 LEU A CA 1
ATOM 1398 C C . LEU A 1 174 ? 48.636 -7.878 -49.014 1.00 94.94 174 LEU A C 1
ATOM 1400 O O . LEU A 1 174 ? 49.830 -7.790 -49.289 1.00 94.94 174 LEU A O 1
ATOM 1404 N N . LEU A 1 175 ? 47.849 -8.798 -49.584 1.00 95.19 175 LEU A N 1
ATOM 1405 C CA . LEU A 1 175 ? 48.344 -9.763 -50.578 1.00 95.19 175 LEU A CA 1
ATOM 1406 C C . LEU A 1 175 ? 48.860 -9.076 -51.848 1.00 95.19 175 LEU A C 1
ATOM 1408 O O . LEU A 1 175 ? 49.938 -9.420 -52.330 1.00 95.19 175 LEU A O 1
ATOM 1412 N N . VAL A 1 176 ? 48.129 -8.084 -52.366 1.00 95.94 176 VAL A N 1
ATOM 1413 C CA . VAL A 1 176 ? 48.563 -7.299 -53.534 1.00 95.94 176 VAL A CA 1
ATOM 1414 C C . VAL A 1 176 ? 49.894 -6.598 -53.248 1.00 95.94 176 VAL A C 1
ATOM 1416 O O . VAL A 1 176 ? 50.801 -6.642 -54.077 1.00 95.94 176 VAL A O 1
ATOM 1419 N N . LEU A 1 177 ? 50.050 -6.016 -52.057 1.00 95.69 177 LEU A N 1
ATOM 1420 C CA . LEU A 1 177 ? 51.277 -5.337 -51.642 1.00 95.69 177 LEU A CA 1
ATOM 1421 C C . LEU A 1 177 ? 52.486 -6.293 -51.558 1.00 95.69 177 LEU A C 1
ATOM 1423 O O . LEU A 1 177 ? 53.580 -5.930 -51.992 1.00 95.69 177 LEU A O 1
ATOM 1427 N N . ILE A 1 178 ? 52.291 -7.530 -51.084 1.00 95.94 178 ILE A N 1
ATOM 1428 C CA . ILE A 1 178 ? 53.338 -8.569 -51.080 1.00 95.94 178 ILE A CA 1
ATOM 1429 C C . ILE A 1 178 ? 53.751 -8.952 -52.508 1.00 95.94 178 ILE A C 1
ATOM 1431 O O . ILE A 1 178 ? 54.945 -9.042 -52.793 1.00 95.94 178 ILE A O 1
ATOM 1435 N N . ILE A 1 179 ? 52.788 -9.152 -53.414 1.00 95.94 179 ILE A N 1
ATOM 1436 C CA . ILE A 1 179 ? 53.068 -9.522 -54.813 1.00 95.94 179 ILE A CA 1
ATOM 1437 C C . ILE A 1 179 ? 53.893 -8.432 -55.505 1.00 95.94 179 ILE A C 1
ATOM 1439 O O . ILE A 1 179 ? 54.891 -8.737 -56.157 1.00 95.94 179 ILE A O 1
ATOM 1443 N N . VAL A 1 180 ? 53.518 -7.161 -55.327 1.00 95.75 180 VAL A N 1
ATOM 1444 C CA . VAL A 1 180 ? 54.251 -6.022 -55.901 1.00 95.75 180 VAL A CA 1
ATOM 1445 C C . VAL A 1 180 ? 55.693 -5.982 -55.391 1.00 95.75 180 VAL A C 1
ATOM 1447 O O . VAL A 1 180 ? 56.615 -5.857 -56.197 1.00 95.75 180 VAL A O 1
ATOM 1450 N N . MET A 1 181 ? 55.915 -6.157 -54.082 1.00 94.62 181 MET A N 1
ATOM 1451 C CA . MET A 1 181 ? 57.274 -6.228 -53.527 1.00 94.62 181 MET A CA 1
ATOM 1452 C C . MET A 1 181 ? 58.081 -7.405 -54.089 1.00 94.62 181 MET A C 1
ATOM 1454 O O . MET A 1 181 ? 59.261 -7.237 -54.390 1.00 94.62 181 MET A O 1
ATOM 1458 N N . GLY A 1 182 ? 57.455 -8.569 -54.283 1.00 94.75 182 GLY A N 1
ATOM 1459 C CA . GLY A 1 182 ? 58.101 -9.734 -54.891 1.00 94.75 182 GLY A CA 1
ATOM 1460 C C . GLY A 1 182 ? 58.552 -9.487 -56.334 1.00 94.75 182 GLY A C 1
ATOM 1461 O O . GLY A 1 182 ? 59.675 -9.837 -56.690 1.00 94.75 182 GLY A O 1
ATOM 1462 N N . ILE A 1 183 ? 57.718 -8.833 -57.150 1.00 95.19 183 ILE A N 1
ATOM 1463 C CA . ILE A 1 183 ? 58.059 -8.482 -58.540 1.00 95.19 183 ILE A CA 1
ATOM 1464 C C . ILE A 1 183 ? 59.227 -7.494 -58.574 1.00 95.19 183 ILE A C 1
ATOM 1466 O O . ILE A 1 183 ? 60.202 -7.725 -59.286 1.00 95.19 183 ILE A O 1
ATOM 1470 N N . VAL A 1 184 ? 59.155 -6.416 -57.785 1.00 94.38 184 VAL A N 1
ATOM 1471 C CA . VAL A 1 184 ? 60.225 -5.407 -57.721 1.00 94.38 184 VAL A CA 1
ATOM 1472 C C . VAL A 1 184 ? 61.535 -6.040 -57.248 1.00 94.38 184 VAL A C 1
ATOM 1474 O O . VAL A 1 184 ? 62.573 -5.838 -57.876 1.00 94.38 184 VAL A O 1
ATOM 1477 N N . GLY A 1 185 ? 61.490 -6.859 -56.193 1.00 92.81 185 GLY A N 1
ATOM 1478 C CA . GLY A 1 185 ? 62.657 -7.591 -55.700 1.00 92.81 185 GLY A CA 1
ATOM 1479 C C . GLY A 1 185 ?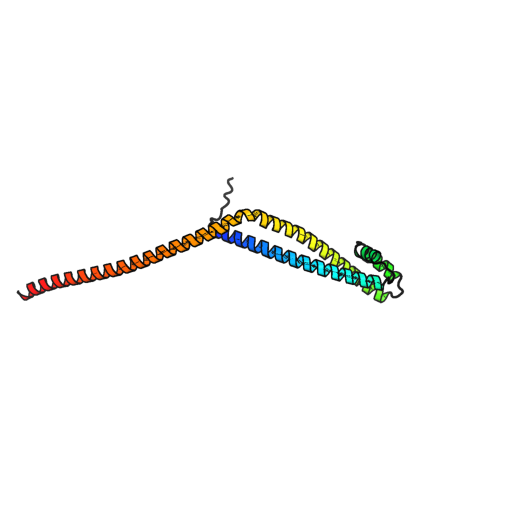 63.243 -8.550 -56.739 1.00 92.81 185 GLY A C 1
ATOM 1480 O O . GLY A 1 185 ? 64.459 -8.593 -56.912 1.00 92.81 185 GLY A O 1
ATOM 1481 N N . GLY A 1 186 ? 62.396 -9.272 -57.479 1.00 92.19 186 GLY A N 1
ATOM 1482 C CA . GLY A 1 186 ? 62.821 -10.171 -58.553 1.00 92.19 186 GLY A CA 1
ATOM 1483 C C . GLY A 1 186 ? 63.498 -9.443 -59.716 1.00 92.19 186 GLY A C 1
ATOM 1484 O O . GLY A 1 186 ? 64.530 -9.903 -60.201 1.00 92.19 186 GLY A O 1
ATOM 1485 N N . ILE A 1 187 ? 62.969 -8.286 -60.128 1.00 92.94 187 ILE A N 1
ATOM 1486 C CA . ILE A 1 187 ? 63.589 -7.443 -61.163 1.00 92.94 187 ILE A CA 1
ATOM 1487 C C . ILE A 1 187 ? 64.979 -6.987 -60.708 1.00 92.94 187 ILE A C 1
ATOM 1489 O O . ILE A 1 187 ? 65.950 -7.179 -61.435 1.00 92.94 187 ILE A O 1
ATOM 1493 N N . VAL A 1 188 ? 65.094 -6.450 -59.489 1.00 92.06 188 VAL A N 1
ATOM 1494 C CA . VAL A 1 188 ? 66.382 -5.997 -58.937 1.00 92.06 188 VAL A CA 1
ATOM 1495 C C . VAL A 1 188 ? 67.380 -7.155 -58.822 1.00 92.06 188 VAL A C 1
ATOM 1497 O O . VAL A 1 188 ? 68.550 -6.992 -59.158 1.00 92.06 188 VAL A O 1
ATOM 1500 N N . TYR A 1 189 ? 66.931 -8.337 -58.395 1.00 92.00 189 TYR A N 1
ATOM 1501 C CA . TYR A 1 189 ? 67.781 -9.525 -58.307 1.00 92.00 189 TYR A CA 1
ATOM 1502 C C . TYR A 1 189 ? 68.306 -9.971 -59.679 1.00 92.00 189 TYR A C 1
ATOM 1504 O O . TYR A 1 189 ? 69.493 -10.265 -59.809 1.00 92.00 189 TYR A O 1
ATOM 1512 N N . LEU A 1 190 ? 67.454 -9.989 -60.711 1.00 89.12 190 LEU A N 1
ATOM 1513 C CA . LEU A 1 190 ? 67.868 -10.324 -62.078 1.00 89.12 190 LEU A CA 1
ATOM 1514 C C . LEU A 1 190 ? 68.853 -9.298 -62.653 1.00 89.12 190 LEU A C 1
ATOM 1516 O O . LEU A 1 190 ? 69.790 -9.690 -63.345 1.00 89.12 190 LEU A O 1
ATOM 1520 N N . GLU A 1 191 ? 68.657 -8.010 -62.362 1.00 88.06 191 GLU A N 1
ATOM 1521 C CA . GLU A 1 191 ? 69.565 -6.929 -62.768 1.00 88.06 191 GLU A CA 1
ATOM 1522 C C . GLU A 1 191 ? 70.953 -7.103 -62.129 1.00 88.06 191 GLU A C 1
ATOM 1524 O O . GLU A 1 191 ? 71.971 -7.034 -62.813 1.00 88.06 191 GLU A O 1
ATOM 1529 N N . VAL A 1 192 ? 70.996 -7.389 -60.823 1.00 89.38 192 VAL A N 1
ATOM 1530 C CA . VAL A 1 192 ? 72.247 -7.615 -60.083 1.00 89.38 192 VAL A CA 1
ATOM 1531 C C . VAL A 1 192 ? 72.926 -8.913 -60.511 1.00 89.38 192 VAL A C 1
ATOM 1533 O O . VAL A 1 192 ? 74.138 -8.925 -60.668 1.00 89.38 192 VAL A O 1
ATOM 1536 N N . SER A 1 193 ? 72.174 -9.994 -60.733 1.00 77.81 193 SER A N 1
ATOM 1537 C CA . SER A 1 193 ? 72.735 -11.295 -61.124 1.00 77.81 193 SER A CA 1
ATOM 1538 C C . SER A 1 193 ? 73.253 -11.333 -62.565 1.00 77.81 193 SER A C 1
ATOM 1540 O O . SER A 1 193 ? 74.013 -12.240 -62.902 1.00 77.81 193 SER A O 1
ATOM 1542 N N . LYS A 1 194 ? 72.808 -10.417 -63.435 1.00 71.94 194 LYS A N 1
ATOM 1543 C CA . LYS A 1 194 ? 73.333 -10.273 -64.803 1.00 71.94 194 LYS A CA 1
ATOM 1544 C C . LYS A 1 194 ? 74.630 -9.464 -64.867 1.00 71.94 194 LYS A C 1
ATOM 1546 O O . LYS A 1 194 ? 75.241 -9.427 -65.935 1.00 71.94 194 LYS A O 1
ATOM 1551 N N . LYS A 1 195 ? 75.007 -8.799 -63.777 1.00 55.88 195 LYS A N 1
ATOM 1552 C CA . LYS A 1 195 ? 76.209 -7.978 -63.668 1.00 55.88 195 LYS A CA 1
ATOM 1553 C C . LYS A 1 195 ? 77.337 -8.758 -63.003 1.00 55.88 195 LYS A C 1
ATOM 1555 O O . LYS A 1 195 ? 78.493 -8.515 -63.406 1.00 55.88 195 LYS A O 1
#

InterPro domains:
  IPR000727 Target SNARE coiled-coil homology domain [PF05739] (135-184)
  IPR000727 Target SNARE coiled-coil homology domain [PS50192] (97-159)
  IPR000727 Target SNARE coiled-coil homology domain [SM00397] (92-159)
  IPR006011 Syntaxin, N-terminal domain [PF00804] (11-81)
  IPR010989 SNARE [SSF47661] (6-150)
  IPR045242 Syntaxin [PTHR19957] (6-180)

Sequence (195 aa):
MKEYSEEQNISRTQKVSRLGRQQGLAKSFGEFVQNYQQANVDFNERNKQRLRRQYLIAKPDATDEEVEEAISSDQVGNVFSSMVMKSSRTAEAKSVLKEVEERHQDILNTEKAILELAGLFQEISDMIYRQQDSLDTIETAVEDANFHIEIAGQEIDQAIEIRKSTRKKAMILLLVLIIVMGIVGGIVYLEVSKK

Foldseek 3Di:
DDPPPPPPPQDLLRVLVVLVVLLVVLVVVLVVLVVVLVVLVVVLVVLLVVQLVLVCVLPVPDDPVRSVCCLPDPCVLVVLLVSLVVDPPVPVSVVSSVVRVVSSVVNVVSVVVNVVSVVVSVVSVVVNVVCPVCPVSSVVSVVVVVVVVVVVVVVVVVVVVVVVVVVVVVVVVVVVVVVVVVVVVVVVVVVVVVD

Radius of gyration: 41.95 Å; chains: 1; bounding box: 109×51×110 Å

Secondary structure (DSSP, 8-state):
-----------HHHHHHHHHHHHHHHHHHHHHHHHHHHHHHHHHHHHHHHHHHHHHHH-TT--HHHHHHHHHSTTHHHHHHHHHHHSS-HHHHHHHHHHHHHHHHHHHHHHHHHHHHHHHHHHHHHHHHHHGGGHHHHHHHHHHHHHHHHHHHHHHHHHHHHHHHHHHHHHHHHHHHHHHHHHHHHHHHHHHHT-

pLDDT: mean 80.11, std 11.66, range [40.22, 95.94]

Organism: NCBI:txid133385